Protein AF-A0AAV4II22-F1 (afdb_monomer_lite)

Radius of gyration: 24.53 Å; chains: 1; bounding box: 53×53×64 Å

Organism: NCBI:txid1093978

InterPro domains:
  IPR017452 GPCR, rhodopsin-like, 7TM [PS50262] (1-175)

Structure (mmCIF, N/CA/C/O backbone):
data_AF-A0AAV4II22-F1
#
_entry.id   AF-A0AAV4II22-F1
#
loop_
_atom_site.group_PDB
_atom_site.id
_atom_site.type_symbol
_atom_site.label_atom_id
_atom_site.label_alt_id
_atom_site.label_comp_id
_atom_site.label_asym_id
_atom_site.label_entity_id
_atom_site.label_seq_id
_atom_site.pdbx_PDB_ins_code
_atom_site.Cartn_x
_atom_site.Cartn_y
_atom_site.Cartn_z
_atom_site.occupancy
_atom_site.B_iso_or_equiv
_atom_site.auth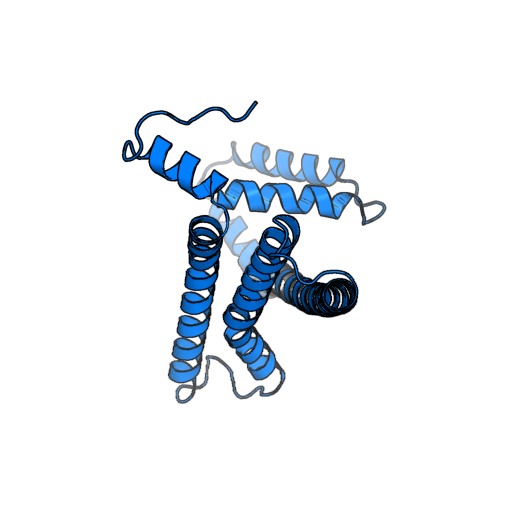_seq_id
_atom_site.auth_comp_id
_atom_site.auth_asym_id
_atom_site.auth_atom_id
_atom_site.pdbx_PDB_model_num
ATOM 1 N N . MET A 1 1 ? -12.338 16.454 -8.089 1.00 41.44 1 MET A N 1
ATOM 2 C CA . MET A 1 1 ? -11.890 17.718 -7.451 1.00 41.44 1 MET A CA 1
ATOM 3 C C . MET A 1 1 ? -11.164 17.538 -6.114 1.00 41.44 1 MET A C 1
ATOM 5 O O . MET A 1 1 ? -10.185 18.237 -5.908 1.00 41.44 1 MET A O 1
ATOM 9 N N . ALA A 1 2 ? -11.546 16.607 -5.229 1.00 31.91 2 ALA A N 1
ATOM 10 C CA . ALA A 1 2 ? -10.891 16.451 -3.914 1.00 31.91 2 ALA A CA 1
ATOM 11 C C . ALA A 1 2 ? -9.429 15.939 -3.952 1.00 31.91 2 ALA A C 1
ATOM 13 O O . ALA A 1 2 ? -8.656 16.217 -3.041 1.00 31.91 2 ALA A O 1
ATOM 14 N N . VAL A 1 3 ? -9.016 15.246 -5.020 1.00 35.28 3 VAL A N 1
ATOM 15 C CA . VAL A 1 3 ? -7.643 14.715 -5.158 1.00 35.28 3 VAL A CA 1
ATOM 16 C C . VAL A 1 3 ? -6.613 15.830 -5.414 1.00 35.28 3 VAL A C 1
ATOM 18 O O . VAL A 1 3 ? -5.502 15.763 -4.898 1.00 35.28 3 VAL A O 1
ATOM 21 N N . TYR A 1 4 ? -6.995 16.917 -6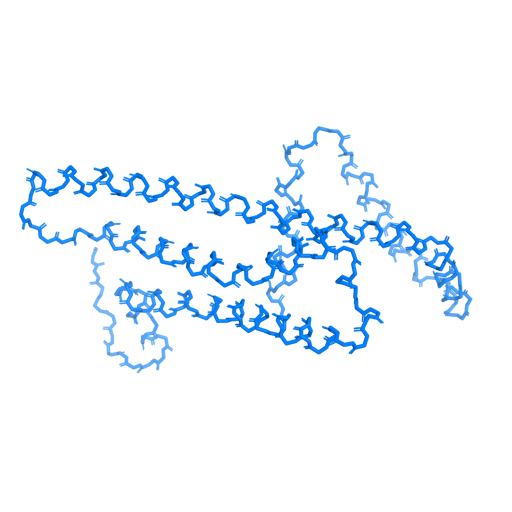.097 1.00 38.66 4 TYR A N 1
ATOM 22 C CA . TYR A 1 4 ? -6.110 18.069 -6.337 1.00 38.66 4 TYR A CA 1
ATOM 23 C C . TYR A 1 4 ? -5.835 18.891 -5.065 1.00 38.66 4 TYR A C 1
ATOM 25 O O . TYR A 1 4 ? -4.742 19.424 -4.898 1.00 38.66 4 TYR A O 1
ATOM 33 N N . GLN A 1 5 ? -6.787 18.937 -4.127 1.00 37.94 5 GLN A N 1
ATOM 34 C CA . GLN A 1 5 ? -6.603 19.597 -2.826 1.00 37.94 5 GLN A CA 1
ATOM 35 C C . GLN A 1 5 ? -5.650 18.817 -1.902 1.00 37.94 5 GLN A C 1
ATOM 37 O O . GLN A 1 5 ? -4.916 19.416 -1.113 1.00 37.94 5 GLN A O 1
ATOM 42 N N . LEU A 1 6 ? -5.603 17.485 -2.035 1.00 38.72 6 LEU A N 1
ATOM 43 C CA . LEU A 1 6 ? -4.690 16.643 -1.259 1.00 38.72 6 LEU A CA 1
ATOM 44 C C . LEU A 1 6 ? -3.240 16.750 -1.765 1.00 38.72 6 LEU A C 1
ATOM 46 O O . LEU A 1 6 ? -2.307 16.772 -0.969 1.00 38.72 6 LEU A O 1
ATOM 50 N N . VAL A 1 7 ? -3.036 16.895 -3.080 1.00 43.12 7 VAL A N 1
ATOM 51 C CA . VAL A 1 7 ? -1.695 17.093 -3.667 1.00 43.12 7 VAL A CA 1
ATOM 52 C C . VAL A 1 7 ? -1.114 18.469 -3.305 1.00 43.12 7 VAL A C 1
ATOM 54 O O . VAL A 1 7 ? 0.094 18.592 -3.119 1.00 43.12 7 VAL A O 1
ATOM 57 N N . ALA A 1 8 ? -1.954 19.489 -3.093 1.00 45.47 8 ALA A N 1
ATOM 58 C CA . ALA A 1 8 ? -1.511 20.824 -2.678 1.00 45.47 8 ALA A CA 1
ATOM 59 C C . ALA A 1 8 ? -1.110 20.932 -1.189 1.00 45.47 8 ALA A C 1
ATOM 61 O O . ALA A 1 8 ? -0.407 21.866 -0.808 1.00 45.47 8 ALA A O 1
ATOM 62 N N . THR A 1 9 ? -1.523 19.989 -0.334 1.00 43.38 9 THR A N 1
ATOM 63 C CA . THR A 1 9 ? -1.278 20.046 1.123 1.00 43.38 9 THR A CA 1
ATOM 64 C C . THR A 1 9 ? -0.060 19.240 1.586 1.00 43.38 9 THR A C 1
ATOM 66 O O . THR A 1 9 ? 0.509 19.537 2.638 1.00 43.38 9 THR A O 1
ATOM 69 N N . VAL A 1 10 ? 0.414 18.282 0.785 1.00 41.50 10 VAL A N 1
ATOM 70 C CA . VAL A 1 10 ? 1.612 17.476 1.090 1.00 41.50 10 VAL A CA 1
ATOM 71 C C . VAL A 1 10 ? 2.928 18.288 1.081 1.00 41.50 10 VAL A C 1
ATOM 73 O O . VAL A 1 10 ? 3.739 18.084 1.992 1.00 41.50 10 VAL A O 1
ATOM 76 N N . PRO A 1 11 ? 3.151 19.280 0.189 1.00 41.97 11 PRO A N 1
ATOM 77 C CA . PRO A 1 11 ? 4.356 20.116 0.237 1.00 41.97 11 PRO A CA 1
ATOM 78 C C . PRO A 1 11 ? 4.459 20.950 1.525 1.00 41.97 11 PRO A C 1
ATOM 80 O O . PRO A 1 11 ? 5.555 21.195 2.026 1.00 41.97 11 PRO A O 1
ATOM 83 N N . GLY A 1 12 ? 3.317 21.341 2.107 1.00 39.81 12 GLY A N 1
ATOM 84 C CA . GLY A 1 12 ? 3.259 22.164 3.321 1.00 39.81 12 GLY A CA 1
ATOM 85 C C . GLY A 1 12 ? 3.717 21.445 4.595 1.00 39.81 12 GLY A C 1
ATOM 86 O O . GLY A 1 12 ? 4.166 22.090 5.544 1.00 39.81 12 GLY A O 1
ATOM 87 N N . ILE A 1 13 ? 3.653 20.111 4.619 1.00 43.72 13 ILE A N 1
ATOM 88 C CA . ILE A 1 13 ? 4.102 19.296 5.759 1.00 43.72 13 ILE A CA 1
ATOM 89 C C . ILE A 1 13 ? 5.578 18.899 5.589 1.00 43.72 13 ILE A C 1
ATOM 91 O O . ILE A 1 13 ? 6.316 18.827 6.573 1.00 43.72 13 ILE A O 1
ATOM 95 N N . MET A 1 14 ? 6.045 18.742 4.345 1.00 38.78 14 MET A N 1
ATOM 96 C CA . MET A 1 14 ? 7.446 18.439 4.029 1.00 38.78 14 MET A CA 1
ATOM 97 C C . MET A 1 14 ? 8.376 19.660 4.196 1.00 38.78 14 MET A C 1
ATOM 99 O O . MET A 1 14 ? 9.545 19.504 4.549 1.00 38.78 14 MET A O 1
ATOM 103 N N . ALA A 1 15 ? 7.842 20.882 4.074 1.00 41.69 15 ALA A N 1
ATOM 104 C CA . ALA A 1 15 ? 8.578 22.135 4.282 1.00 41.69 15 ALA A CA 1
ATOM 105 C C . ALA A 1 15 ? 9.011 22.400 5.741 1.00 41.69 15 ALA A C 1
ATOM 107 O O . ALA A 1 15 ? 9.869 23.246 5.978 1.00 41.69 15 ALA A O 1
ATOM 108 N N . ARG A 1 16 ? 8.478 21.672 6.736 1.00 46.97 16 ARG A N 1
ATOM 109 C CA . ARG A 1 16 ? 8.925 21.812 8.139 1.00 46.97 16 ARG A CA 1
ATOM 110 C C . ARG A 1 16 ? 10.198 21.031 8.469 1.00 46.97 16 ARG A C 1
ATOM 112 O O . ARG A 1 16 ? 10.698 21.165 9.582 1.00 46.97 16 ARG A O 1
ATOM 119 N N . ARG A 1 17 ? 10.715 20.206 7.549 1.00 47.94 17 ARG A N 1
ATOM 120 C CA . ARG A 1 17 ? 11.827 19.281 7.839 1.00 47.94 17 ARG A CA 1
ATOM 121 C C . ARG A 1 17 ? 13.066 19.430 6.956 1.00 47.94 17 ARG A C 1
ATOM 123 O O . ARG A 1 17 ? 14.036 18.719 7.191 1.00 47.94 17 ARG A O 1
ATOM 130 N N . LEU A 1 18 ? 13.071 20.363 6.006 1.00 39.69 18 LEU A N 1
ATOM 131 C CA . LEU A 1 18 ? 14.251 20.699 5.209 1.00 39.69 18 LEU A CA 1
ATOM 132 C C . LEU A 1 18 ? 14.653 22.144 5.499 1.00 39.69 18 LEU A C 1
ATOM 134 O O . LEU A 1 18 ? 13.979 23.097 5.112 1.00 39.69 18 LEU A O 1
ATOM 138 N N . GLY A 1 19 ? 15.740 22.286 6.255 1.00 47.66 19 GLY A N 1
ATOM 139 C CA . GLY A 1 19 ? 16.338 23.572 6.574 1.00 47.66 19 GLY A CA 1
ATOM 140 C C . GLY A 1 19 ? 16.726 24.336 5.308 1.00 47.66 19 GLY A C 1
ATOM 141 O O . GLY A 1 19 ? 17.389 23.801 4.427 1.00 47.66 19 GLY A O 1
ATOM 142 N N . ARG A 1 20 ? 16.322 25.611 5.277 1.00 49.62 20 ARG A N 1
ATOM 143 C CA . ARG A 1 20 ? 16.752 26.665 4.344 1.00 49.62 20 ARG A CA 1
ATOM 144 C C . ARG A 1 20 ? 16.542 26.393 2.847 1.00 49.62 20 ARG A C 1
ATOM 146 O O . ARG A 1 20 ? 17.431 26.661 2.049 1.00 49.62 20 ARG A O 1
ATOM 153 N N . PHE A 1 21 ? 15.335 26.009 2.442 1.00 48.12 21 PHE A N 1
ATOM 154 C CA . PHE A 1 21 ? 14.849 26.418 1.119 1.00 48.12 21 PHE A CA 1
ATOM 155 C C . PHE A 1 21 ? 13.919 27.620 1.303 1.00 48.12 21 PHE A C 1
ATOM 157 O O . PHE A 1 21 ? 12.920 27.533 2.019 1.00 48.12 21 PHE A O 1
ATOM 164 N N . ASN A 1 22 ? 14.292 28.776 0.743 1.00 55.56 22 ASN A N 1
ATOM 165 C CA . ASN A 1 22 ? 13.568 30.033 0.926 1.00 55.56 22 ASN A CA 1
ATOM 166 C C . ASN A 1 22 ? 12.249 29.986 0.137 1.00 55.56 22 ASN A C 1
ATOM 168 O O . ASN A 1 22 ? 12.172 30.392 -1.018 1.00 55.56 22 ASN A O 1
ATOM 172 N N . TYR A 1 23 ? 11.206 29.443 0.767 1.00 48.25 23 TYR A N 1
ATOM 173 C CA . TYR A 1 23 ? 9.879 29.242 0.177 1.00 48.25 23 TYR A CA 1
ATOM 174 C C . TYR A 1 23 ? 9.259 30.535 -0.380 1.00 48.25 23 TYR A C 1
ATOM 176 O O . TYR A 1 23 ? 8.474 30.480 -1.326 1.00 48.25 23 TYR A O 1
ATOM 184 N N . LYS A 1 24 ? 9.634 31.703 0.165 1.00 58.50 24 LYS A N 1
ATOM 185 C CA . LYS A 1 24 ? 9.206 33.003 -0.370 1.00 58.50 24 LYS A CA 1
ATOM 186 C C . LYS A 1 24 ? 9.752 33.252 -1.776 1.00 58.50 24 LYS A C 1
ATOM 188 O O . LYS A 1 24 ? 8.977 33.640 -2.638 1.00 58.50 24 LYS A O 1
ATOM 193 N N . ASP A 1 25 ? 11.020 32.933 -2.024 1.00 62.88 25 ASP A N 1
ATOM 194 C CA . ASP A 1 25 ? 11.665 33.127 -3.331 1.00 62.88 25 ASP A CA 1
ATOM 195 C C . ASP A 1 25 ? 11.062 32.207 -4.405 1.00 62.88 25 ASP A C 1
ATOM 197 O O . ASP A 1 25 ? 10.734 32.642 -5.507 1.00 62.88 25 ASP A O 1
ATOM 201 N N . PHE A 1 26 ? 10.797 30.941 -4.059 1.00 61.22 26 PHE A N 1
ATOM 202 C CA . PHE A 1 26 ? 10.129 30.017 -4.980 1.00 61.22 26 PHE A CA 1
ATOM 203 C C . PHE A 1 26 ? 8.700 30.466 -5.306 1.00 61.22 26 PHE A C 1
ATOM 205 O O . PHE A 1 26 ? 8.292 30.430 -6.463 1.00 61.22 26 PHE A O 1
ATOM 212 N N . ARG A 1 27 ? 7.942 30.926 -4.303 1.00 65.56 27 ARG A N 1
ATOM 213 C CA . ARG A 1 27 ? 6.571 31.411 -4.501 1.00 65.56 27 ARG A CA 1
ATOM 214 C C . ARG A 1 27 ? 6.530 32.687 -5.342 1.00 65.56 27 ARG A C 1
ATOM 216 O O . ARG A 1 27 ? 5.676 32.781 -6.218 1.00 65.56 27 ARG A O 1
ATOM 223 N N . GLU A 1 28 ? 7.435 33.635 -5.106 1.00 67.88 28 GLU A N 1
ATOM 224 C CA . GLU A 1 28 ? 7.514 34.879 -5.882 1.00 67.88 28 GLU A CA 1
ATOM 225 C C . GLU A 1 28 ? 7.941 34.619 -7.330 1.00 67.88 28 GLU A C 1
ATOM 227 O O . GLU A 1 28 ? 7.333 35.173 -8.242 1.00 67.88 28 GLU A O 1
ATOM 232 N N . ARG A 1 29 ? 8.879 33.690 -7.570 1.00 63.91 29 ARG A N 1
ATOM 233 C CA . ARG A 1 29 ? 9.242 33.242 -8.926 1.00 63.91 29 ARG A CA 1
ATOM 234 C C . ARG A 1 29 ? 8.112 32.503 -9.636 1.00 63.91 29 ARG A C 1
ATOM 236 O O . ARG A 1 29 ? 7.916 32.676 -10.833 1.00 63.91 29 ARG A O 1
ATOM 243 N N . PHE A 1 30 ? 7.355 31.681 -8.915 1.00 60.03 30 PHE A N 1
ATOM 244 C CA . PHE A 1 30 ? 6.228 30.960 -9.502 1.00 60.03 30 PHE A CA 1
ATOM 245 C C . PHE A 1 30 ? 5.076 31.910 -9.844 1.00 60.03 30 PHE A C 1
ATOM 247 O O . PHE A 1 30 ? 4.449 31.772 -10.889 1.00 60.03 30 PHE A O 1
ATOM 254 N N . GLN A 1 31 ? 4.820 32.912 -8.997 1.00 62.91 31 GLN A N 1
ATOM 255 C CA . GLN A 1 31 ? 3.819 33.934 -9.290 1.00 62.91 31 GLN A CA 1
ATOM 256 C C . GLN A 1 31 ? 4.264 34.872 -10.414 1.00 62.91 31 GLN A C 1
ATOM 258 O O . GLN A 1 31 ? 3.455 35.150 -11.293 1.00 62.91 31 GLN A O 1
ATOM 263 N N . SER A 1 32 ? 5.530 35.298 -10.467 1.00 61.75 32 SER A N 1
ATOM 264 C CA . SER A 1 32 ? 6.015 36.130 -11.576 1.00 61.75 32 SER A CA 1
ATOM 265 C C . SER A 1 32 ? 5.979 35.396 -12.918 1.00 61.75 32 SER A C 1
ATOM 267 O O . SER A 1 32 ? 5.657 36.015 -13.926 1.00 61.75 32 SER A O 1
ATOM 269 N N . LEU A 1 33 ? 6.196 34.076 -12.938 1.00 52.31 33 LEU A N 1
ATOM 270 C CA . LEU A 1 33 ? 6.025 33.247 -14.137 1.00 52.31 33 LEU A CA 1
ATOM 271 C C . LEU A 1 33 ? 4.562 33.136 -14.590 1.00 52.31 33 LEU A C 1
ATOM 273 O O . LEU A 1 33 ? 4.302 33.119 -15.789 1.00 52.31 33 LEU A O 1
ATOM 277 N N . ILE A 1 34 ? 3.608 33.097 -13.656 1.00 54.75 34 ILE A N 1
ATOM 278 C CA . ILE A 1 34 ? 2.175 33.070 -13.990 1.00 54.75 34 ILE A CA 1
ATOM 279 C C . ILE A 1 34 ? 1.714 34.435 -14.518 1.00 54.75 34 ILE A C 1
ATOM 281 O O . ILE A 1 34 ? 0.978 34.483 -15.498 1.00 54.75 34 ILE A O 1
ATOM 285 N N . PHE A 1 35 ? 2.179 35.540 -13.926 1.00 54.22 35 PHE A N 1
ATOM 286 C CA . PHE A 1 35 ? 1.786 36.892 -14.346 1.00 54.22 35 PHE A CA 1
ATOM 287 C C . PHE A 1 35 ? 2.543 37.408 -15.582 1.00 54.22 35 PHE A C 1
ATOM 289 O O . PHE A 1 35 ? 2.006 38.229 -16.320 1.00 54.22 35 PHE A O 1
ATOM 296 N N . ALA A 1 36 ? 3.751 36.913 -15.868 1.00 50.06 36 ALA A N 1
ATOM 297 C CA . ALA A 1 36 ? 4.466 37.222 -17.113 1.00 50.06 36 ALA A CA 1
ATOM 298 C C . ALA A 1 36 ? 3.858 36.522 -18.346 1.00 50.06 36 ALA A C 1
ATOM 300 O O . ALA A 1 36 ? 4.125 36.925 -19.478 1.00 50.06 36 ALA A O 1
ATOM 301 N N . ASN A 1 37 ? 3.030 35.495 -18.133 1.00 48.06 37 ASN A N 1
ATOM 302 C CA . ASN A 1 37 ? 2.391 34.720 -19.194 1.00 48.06 37 ASN A CA 1
ATOM 303 C C . ASN A 1 37 ? 1.127 35.385 -19.773 1.00 48.06 37 ASN A C 1
ATOM 305 O O . ASN A 1 37 ? 0.611 34.919 -20.782 1.00 48.06 37 ASN A O 1
ATOM 309 N N . ASP A 1 38 ? 0.630 36.467 -19.165 1.00 50.94 38 ASP A N 1
ATOM 310 C CA . ASP A 1 38 ? -0.680 37.038 -19.517 1.00 50.94 38 ASP A CA 1
ATOM 311 C C . ASP A 1 38 ? -0.609 38.168 -20.567 1.00 50.94 38 ASP A C 1
ATOM 313 O O . ASP A 1 38 ? -1.636 38.679 -20.997 1.00 50.94 38 ASP A O 1
ATOM 317 N N . ASN A 1 39 ? 0.594 38.573 -21.006 1.00 54.25 39 ASN A N 1
ATOM 318 C CA . ASN A 1 39 ? 0.771 39.795 -21.812 1.00 54.25 39 ASN A CA 1
ATOM 319 C C . ASN A 1 39 ? 1.626 39.659 -23.085 1.00 54.25 39 ASN A C 1
ATOM 321 O O . ASN A 1 39 ? 2.018 40.671 -23.666 1.00 54.25 39 ASN A O 1
ATOM 325 N N . THR A 1 40 ? 1.930 38.445 -23.560 1.00 52.03 40 THR A N 1
ATOM 326 C CA . THR A 1 40 ? 2.684 38.280 -24.818 1.00 52.03 40 THR A CA 1
ATOM 327 C C . THR A 1 40 ? 1.981 37.353 -25.804 1.00 52.03 40 THR A C 1
ATOM 329 O O . THR A 1 40 ? 1.651 36.213 -25.495 1.00 52.03 40 THR A O 1
ATOM 332 N N . ASN A 1 41 ? 1.742 37.904 -26.998 1.00 54.69 41 ASN A N 1
ATOM 333 C CA . ASN A 1 41 ? 1.059 37.321 -28.152 1.00 54.69 41 ASN A CA 1
ATOM 334 C C . ASN A 1 41 ? 1.241 35.798 -28.296 1.00 54.69 41 ASN A C 1
ATOM 336 O O . ASN A 1 41 ? 2.351 35.286 -28.449 1.00 54.69 41 ASN A O 1
ATOM 340 N N . SER A 1 42 ? 0.105 35.102 -28.332 1.00 55.03 42 SER A N 1
ATOM 341 C CA . SER A 1 42 ? -0.088 33.651 -28.203 1.00 55.03 42 SER A CA 1
ATOM 342 C C . SER A 1 42 ? 0.655 32.746 -29.195 1.00 55.03 42 SER A C 1
ATOM 344 O O . SER A 1 42 ? 0.688 31.538 -28.993 1.00 55.03 42 SER A O 1
ATOM 346 N N . ASN A 1 43 ? 1.267 33.276 -30.257 1.00 56.44 43 ASN A N 1
ATOM 347 C CA . ASN A 1 43 ? 1.747 32.448 -31.373 1.00 56.44 43 ASN A CA 1
ATOM 348 C C . ASN A 1 43 ? 3.257 32.143 -31.334 1.00 56.44 43 ASN A C 1
ATOM 350 O O . ASN A 1 43 ? 3.709 31.201 -31.984 1.00 56.44 43 ASN A O 1
ATOM 354 N N . THR A 1 44 ? 4.058 32.906 -30.583 1.00 51.28 44 THR A N 1
ATOM 355 C CA . THR A 1 44 ? 5.520 32.697 -30.483 1.00 51.28 44 THR A CA 1
ATOM 356 C C . THR A 1 44 ? 5.939 31.991 -29.195 1.00 51.28 44 THR A C 1
ATOM 358 O O . THR A 1 44 ? 6.923 31.252 -29.193 1.00 51.28 44 THR A O 1
ATOM 361 N N . THR A 1 45 ? 5.176 32.156 -28.114 1.00 51.72 45 THR A N 1
ATOM 362 C CA . THR A 1 45 ? 5.501 31.622 -26.783 1.00 51.72 45 THR A CA 1
ATOM 363 C C . THR A 1 45 ? 5.339 30.101 -26.713 1.00 51.72 45 THR A C 1
ATOM 365 O O . THR A 1 45 ? 6.180 29.430 -26.117 1.00 51.72 45 THR A O 1
ATOM 368 N N . GLU A 1 46 ? 4.350 29.527 -27.411 1.00 51.41 46 GLU A N 1
ATOM 369 C CA . GLU A 1 46 ? 4.173 28.070 -27.474 1.00 51.41 46 GLU A CA 1
ATOM 370 C C . GLU A 1 46 ? 5.428 27.370 -28.018 1.00 51.41 46 GLU A C 1
ATOM 372 O O . GLU A 1 46 ? 5.921 26.423 -27.406 1.00 51.41 46 GLU A O 1
ATOM 377 N N . ARG A 1 47 ? 6.037 27.880 -29.101 1.00 50.75 47 ARG A N 1
ATOM 378 C CA . ARG A 1 47 ? 7.242 27.262 -29.687 1.00 50.75 47 ARG A CA 1
ATOM 379 C C . ARG A 1 47 ? 8.442 27.271 -28.745 1.00 50.75 47 ARG A C 1
ATOM 381 O O . ARG A 1 47 ? 9.173 26.286 -28.715 1.00 50.75 47 ARG A O 1
ATOM 388 N N . HIS A 1 48 ? 8.643 28.330 -27.963 1.00 51.88 48 HIS A N 1
ATOM 389 C CA . HIS A 1 48 ? 9.771 28.400 -27.030 1.00 51.88 48 HIS A CA 1
ATOM 390 C C . HIS A 1 48 ? 9.574 27.518 -25.793 1.00 51.88 48 HIS A C 1
ATOM 392 O O . HIS A 1 48 ? 10.549 26.942 -25.310 1.00 51.88 48 HIS A O 1
ATOM 398 N N . VAL A 1 49 ? 8.332 27.343 -25.326 1.00 56.81 49 VAL A N 1
ATOM 399 C CA . VAL A 1 49 ? 8.015 26.415 -24.230 1.00 56.81 49 VAL A CA 1
ATOM 400 C C . VAL A 1 49 ? 8.247 24.970 -24.666 1.00 56.81 49 VAL A C 1
ATOM 402 O O . VAL A 1 49 ? 8.931 24.241 -23.951 1.00 56.81 49 VAL A O 1
ATOM 405 N N . TYR A 1 50 ? 7.786 24.568 -25.857 1.00 52.84 50 TYR A N 1
ATOM 406 C CA . TYR A 1 50 ? 8.066 23.225 -26.381 1.00 52.84 50 TYR A CA 1
ATOM 407 C C . TYR A 1 50 ? 9.565 22.995 -26.606 1.00 52.84 50 TYR A C 1
ATOM 409 O O . TYR A 1 50 ? 10.057 21.929 -26.248 1.00 52.84 50 TYR A O 1
ATOM 417 N N . PHE A 1 51 ? 10.307 23.993 -27.104 1.00 54.91 51 PHE A N 1
ATOM 418 C CA . PHE A 1 51 ? 11.748 23.864 -27.356 1.00 54.91 51 PHE A CA 1
ATOM 419 C C . PHE A 1 51 ? 12.574 23.734 -26.061 1.00 54.91 51 PHE A C 1
ATOM 421 O O . PHE A 1 51 ? 13.499 22.924 -25.997 1.00 54.91 51 PHE A O 1
ATOM 428 N N . PHE A 1 52 ? 12.214 24.464 -24.997 1.00 56.47 52 PHE A N 1
ATOM 429 C CA . PHE A 1 52 ? 12.813 24.286 -23.664 1.00 56.47 52 PHE A CA 1
ATOM 430 C C . PHE A 1 52 ? 12.440 22.935 -23.038 1.00 56.47 52 PHE A C 1
ATOM 432 O O . PHE A 1 52 ? 13.273 22.305 -22.384 1.00 56.47 52 PHE A O 1
ATOM 439 N N . TYR A 1 53 ? 11.209 22.461 -23.266 1.00 54.00 53 TYR A N 1
ATOM 440 C CA . TYR A 1 53 ? 10.752 21.148 -22.806 1.00 54.00 53 TYR A CA 1
ATOM 441 C C . TYR A 1 53 ? 11.489 20.004 -23.515 1.00 54.00 53 TYR A C 1
ATOM 443 O O . TYR A 1 53 ? 11.821 19.001 -22.884 1.00 54.00 53 TYR A O 1
ATOM 451 N N . THR A 1 54 ? 11.787 20.166 -24.810 1.00 56.53 54 THR A N 1
ATOM 452 C CA . THR A 1 54 ? 12.518 19.185 -25.621 1.00 56.53 54 THR A CA 1
ATOM 453 C C . THR A 1 54 ? 14.030 19.224 -25.381 1.00 56.53 54 THR A C 1
ATOM 455 O O . THR A 1 54 ? 14.672 18.180 -25.422 1.00 56.53 54 THR A O 1
ATOM 458 N N . ALA A 1 55 ? 14.613 20.392 -25.083 1.00 59.06 55 ALA A N 1
ATOM 459 C CA . ALA A 1 55 ? 16.052 20.531 -24.824 1.00 59.06 55 ALA A CA 1
ATOM 460 C C . ALA A 1 55 ? 16.491 19.922 -23.478 1.00 59.06 55 ALA A C 1
ATOM 462 O O . ALA A 1 55 ? 17.645 19.538 -23.327 1.00 59.06 55 ALA A O 1
ATOM 463 N N . ASN A 1 56 ? 15.560 19.788 -22.526 1.00 61.94 56 ASN A N 1
ATOM 464 C CA . ASN A 1 56 ? 15.794 19.238 -21.188 1.00 61.94 56 ASN A CA 1
ATOM 465 C C . ASN A 1 56 ? 14.928 17.997 -20.893 1.00 61.94 56 ASN A C 1
ATOM 467 O O . ASN A 1 56 ? 14.596 17.741 -19.732 1.00 61.94 56 ASN A O 1
ATOM 471 N N . MET A 1 57 ? 14.549 17.205 -21.909 1.00 60.81 57 MET A N 1
ATOM 472 C CA . MET A 1 57 ? 13.727 15.999 -21.695 1.00 60.81 57 MET A CA 1
ATOM 473 C C . MET A 1 57 ? 14.332 15.048 -20.657 1.00 60.81 57 MET A C 1
ATOM 475 O O . MET A 1 57 ? 13.592 14.475 -19.859 1.00 60.81 57 MET A O 1
ATOM 479 N N . GLU A 1 58 ? 15.661 14.927 -20.605 1.00 67.06 58 GLU A N 1
ATOM 480 C CA . GLU A 1 58 ? 16.333 14.084 -19.611 1.00 67.06 58 GLU A CA 1
ATOM 481 C C . GLU A 1 58 ? 16.151 14.616 -18.182 1.00 67.06 58 GLU A C 1
ATOM 483 O O . GLU A 1 58 ? 15.801 13.856 -17.278 1.00 67.06 58 GLU A O 1
ATOM 488 N N . MET A 1 59 ? 16.269 15.932 -17.973 1.00 66.56 59 MET A N 1
ATOM 489 C CA . MET A 1 59 ? 16.029 16.561 -16.666 1.00 66.56 59 MET A CA 1
ATOM 490 C C . MET A 1 59 ? 14.552 16.487 -16.249 1.00 66.56 59 MET A C 1
ATOM 492 O O . MET A 1 59 ? 14.246 16.331 -15.065 1.00 66.56 59 MET A O 1
ATOM 496 N N . ASN A 1 60 ? 13.623 16.534 -17.208 1.00 68.75 60 ASN A N 1
ATOM 497 C CA . ASN A 1 60 ? 12.190 16.364 -16.954 1.00 68.75 60 ASN A CA 1
ATOM 498 C C . ASN A 1 60 ? 11.819 14.909 -16.630 1.00 68.75 60 ASN A C 1
ATOM 500 O O . ASN A 1 60 ? 10.983 14.666 -15.757 1.00 68.75 60 ASN A O 1
ATOM 504 N N . MET A 1 61 ? 12.461 13.935 -17.277 1.00 66.12 61 MET A N 1
ATOM 505 C CA . MET A 1 61 ? 12.253 12.518 -16.982 1.00 66.12 61 MET A CA 1
ATOM 506 C C . MET A 1 61 ? 12.827 12.155 -15.609 1.00 66.12 61 MET A C 1
ATOM 508 O O . MET A 1 61 ? 12.139 11.517 -14.812 1.00 66.12 61 MET A O 1
ATOM 512 N N . ILE A 1 62 ? 14.037 12.625 -15.286 1.00 72.69 62 ILE A N 1
ATOM 513 C CA . ILE A 1 62 ? 14.661 12.423 -13.971 1.00 72.69 62 ILE A CA 1
ATOM 514 C C . ILE A 1 62 ? 13.835 13.096 -12.868 1.00 72.69 62 ILE A C 1
ATOM 516 O O . ILE A 1 62 ? 13.567 12.471 -11.841 1.00 72.69 62 ILE A O 1
ATOM 520 N N . SER A 1 63 ? 13.373 14.335 -13.071 1.00 75.38 63 SER A N 1
ATOM 521 C CA . SER A 1 63 ? 12.558 15.037 -12.069 1.00 75.38 63 SER A CA 1
ATOM 522 C C . SER A 1 63 ? 11.190 14.382 -11.866 1.00 75.38 63 SER A C 1
ATOM 524 O O . SER A 1 63 ? 10.753 14.231 -10.723 1.00 75.38 63 SER A O 1
ATOM 526 N N . SER A 1 64 ? 10.547 13.905 -12.935 1.00 70.50 64 SER A N 1
ATOM 527 C CA . SER A 1 64 ? 9.290 13.152 -12.852 1.00 70.50 64 SER A CA 1
ATOM 528 C C . SER A 1 64 ? 9.494 11.824 -12.126 1.00 70.50 64 SER A C 1
ATOM 530 O O . SER A 1 64 ? 8.738 11.484 -11.217 1.00 70.50 64 SER A O 1
ATOM 532 N N . PHE A 1 65 ? 10.562 11.097 -12.451 1.00 70.44 65 PHE A N 1
ATOM 533 C CA . PHE A 1 65 ? 10.889 9.842 -11.785 1.00 70.44 65 PHE A CA 1
ATOM 534 C C . PHE A 1 65 ? 11.149 10.046 -10.286 1.00 70.44 65 PHE A C 1
ATOM 536 O O . PHE A 1 65 ? 10.590 9.326 -9.460 1.00 70.44 65 PHE A O 1
ATOM 543 N N . LEU A 1 66 ? 11.920 11.072 -9.914 1.00 73.81 66 LEU A N 1
ATOM 544 C CA . LEU A 1 66 ? 12.161 11.435 -8.514 1.00 73.81 66 LEU A CA 1
ATOM 545 C C . LEU A 1 66 ? 10.870 11.849 -7.794 1.00 73.81 66 LEU A C 1
ATOM 547 O O . LEU A 1 66 ? 10.656 11.462 -6.647 1.00 73.81 66 LEU A O 1
ATOM 551 N N . THR A 1 67 ? 9.990 12.587 -8.470 1.00 78.94 67 THR A N 1
ATOM 552 C CA . THR A 1 67 ? 8.747 13.109 -7.884 1.00 78.94 67 THR A CA 1
ATOM 553 C C . THR A 1 67 ? 7.693 12.024 -7.672 1.00 78.94 67 THR A C 1
ATOM 555 O O . THR A 1 67 ? 6.911 12.134 -6.735 1.00 78.94 67 THR A O 1
ATOM 558 N N . TYR A 1 68 ? 7.668 10.959 -8.478 1.00 73.69 68 TYR A N 1
ATOM 559 C CA . TYR A 1 68 ? 6.658 9.899 -8.357 1.00 73.69 68 TYR A CA 1
ATOM 560 C C . TYR A 1 68 ? 7.175 8.624 -7.670 1.00 73.69 68 TYR A C 1
ATOM 562 O O . TYR A 1 68 ? 6.484 8.061 -6.810 1.00 73.69 68 TYR A O 1
ATOM 570 N N . SER A 1 69 ? 8.392 8.174 -7.990 1.00 75.12 69 SER A N 1
ATOM 571 C CA . SER A 1 69 ? 8.931 6.899 -7.491 1.00 75.12 69 SER A CA 1
ATOM 572 C C . SER A 1 69 ? 9.392 6.983 -6.034 1.00 75.12 69 SER A C 1
ATOM 574 O O . SER A 1 69 ? 9.152 6.054 -5.255 1.00 75.12 69 SER A O 1
ATOM 576 N N . LEU A 1 70 ? 10.016 8.096 -5.625 1.00 79.12 70 LEU A N 1
ATOM 577 C CA . LEU A 1 70 ? 10.491 8.265 -4.245 1.00 79.12 70 LEU A CA 1
ATOM 578 C C . LEU A 1 70 ? 9.345 8.333 -3.227 1.00 79.12 70 LEU A C 1
ATOM 580 O O . LEU A 1 70 ? 9.365 7.550 -2.277 1.00 79.12 70 LEU A O 1
ATOM 584 N N . PRO A 1 71 ? 8.321 9.196 -3.379 1.00 82.44 71 PRO A N 1
ATOM 585 C CA . PRO A 1 71 ? 7.239 9.230 -2.402 1.00 82.44 71 PRO A CA 1
ATOM 586 C C . PRO A 1 71 ? 6.429 7.935 -2.372 1.00 82.44 71 PRO A C 1
ATOM 588 O O . PRO A 1 71 ? 6.009 7.536 -1.288 1.00 82.44 71 PRO A O 1
ATOM 591 N N . SER A 1 72 ? 6.259 7.239 -3.505 1.00 78.56 72 SER A N 1
ATOM 592 C CA . SER A 1 72 ? 5.629 5.914 -3.497 1.00 78.56 72 SER A CA 1
ATOM 593 C C . SER A 1 72 ? 6.428 4.939 -2.634 1.00 78.56 72 SER A C 1
ATOM 595 O O . SER A 1 72 ? 5.897 4.436 -1.641 1.00 78.56 72 SER A O 1
ATOM 597 N N . SER A 1 73 ? 7.712 4.735 -2.945 1.00 79.31 73 SER A N 1
ATOM 598 C CA . SER A 1 73 ? 8.570 3.785 -2.222 1.00 79.31 73 SER A CA 1
ATOM 599 C C . SER A 1 73 ? 8.693 4.107 -0.729 1.00 79.31 73 SER A C 1
ATOM 601 O O . SER A 1 73 ? 8.560 3.209 0.107 1.00 79.3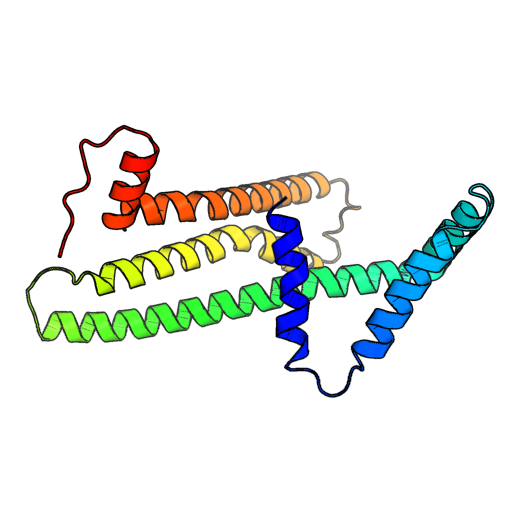1 73 SER A O 1
ATOM 603 N N . LEU A 1 74 ? 8.839 5.387 -0.373 1.00 86.12 74 LEU A N 1
ATOM 604 C CA . LEU A 1 74 ? 8.822 5.838 1.020 1.00 86.12 74 LEU A CA 1
ATOM 605 C C . LEU A 1 74 ? 7.492 5.530 1.712 1.00 86.12 74 LEU A C 1
ATOM 607 O O . LEU A 1 74 ? 7.494 5.012 2.828 1.00 86.12 74 LEU A O 1
ATOM 611 N N . ASN A 1 75 ? 6.359 5.809 1.065 1.00 85.19 75 ASN A N 1
ATOM 612 C CA . ASN A 1 75 ? 5.040 5.534 1.628 1.00 85.19 75 ASN A CA 1
ATOM 613 C C . ASN A 1 75 ? 4.857 4.037 1.916 1.00 85.19 75 ASN A C 1
ATOM 615 O O . ASN A 1 75 ? 4.388 3.658 2.986 1.00 85.19 75 ASN A O 1
ATOM 619 N N . PHE A 1 76 ? 5.295 3.163 1.012 1.00 84.31 76 PHE A N 1
ATOM 620 C CA . PHE A 1 76 ? 5.224 1.724 1.255 1.00 84.31 76 PHE A CA 1
ATOM 621 C C . PHE A 1 76 ? 6.091 1.267 2.420 1.00 84.31 76 PHE A C 1
ATOM 623 O O . PHE A 1 76 ? 5.595 0.527 3.267 1.00 84.31 76 PHE A O 1
ATOM 630 N N . LEU A 1 77 ? 7.331 1.752 2.533 1.00 87.25 77 LEU A N 1
ATOM 631 C CA . LEU A 1 77 ? 8.176 1.440 3.688 1.00 87.25 77 LEU A CA 1
ATOM 632 C C . LEU A 1 77 ? 7.532 1.902 4.998 1.00 87.25 77 LEU A C 1
ATOM 634 O O . LEU A 1 77 ? 7.467 1.135 5.959 1.00 87.25 77 LEU A O 1
ATOM 638 N N . ILE A 1 78 ? 6.997 3.125 5.022 1.00 90.06 78 ILE A N 1
ATOM 639 C CA . ILE A 1 78 ? 6.296 3.674 6.188 1.00 90.06 78 ILE A CA 1
ATOM 640 C C . ILE A 1 78 ? 5.104 2.790 6.564 1.00 90.06 78 ILE A C 1
ATOM 642 O O . ILE A 1 78 ? 4.942 2.454 7.738 1.00 90.06 78 ILE A O 1
ATOM 646 N N . VAL A 1 79 ? 4.286 2.374 5.593 1.00 86.81 79 VAL A N 1
ATOM 647 C CA . VAL A 1 79 ? 3.116 1.534 5.869 1.00 86.81 79 VAL A CA 1
ATOM 648 C C . VAL A 1 79 ? 3.523 0.130 6.310 1.00 86.81 79 VAL A C 1
ATOM 650 O O . VAL A 1 79 ? 2.939 -0.384 7.261 1.00 86.81 79 VAL A O 1
ATOM 653 N N . VAL A 1 80 ? 4.536 -0.490 5.706 1.00 87.81 80 VAL A N 1
ATOM 654 C CA . VAL A 1 80 ? 5.019 -1.824 6.107 1.00 87.81 80 VAL A CA 1
ATOM 655 C C . VAL A 1 80 ? 5.562 -1.805 7.538 1.00 87.81 80 VAL A C 1
ATOM 657 O O . VAL A 1 80 ? 5.168 -2.637 8.364 1.00 87.81 80 VAL A O 1
ATOM 660 N N . VAL A 1 81 ? 6.408 -0.826 7.870 1.00 91.56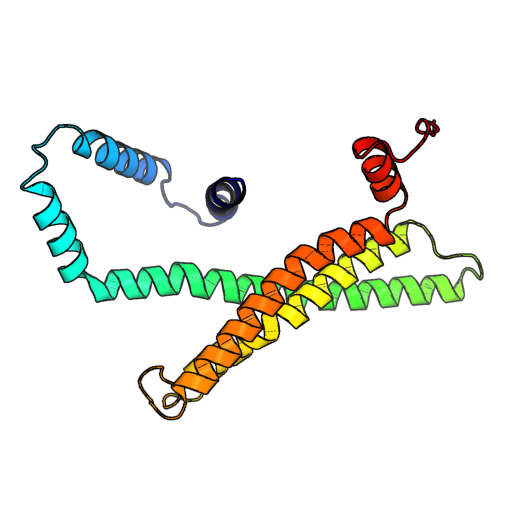 81 VAL A N 1
ATOM 661 C CA . VAL A 1 81 ? 6.949 -0.659 9.228 1.00 91.56 81 VAL A CA 1
ATOM 662 C C . VAL A 1 81 ? 5.823 -0.347 10.213 1.00 91.56 81 VAL A C 1
ATOM 664 O O . VAL A 1 81 ? 5.720 -0.994 11.257 1.00 91.56 81 VAL A O 1
ATOM 667 N N . GLY A 1 82 ? 4.930 0.582 9.867 1.00 87.69 82 GLY A N 1
ATOM 668 C CA . GLY A 1 82 ? 3.776 0.943 10.687 1.00 87.69 82 GLY A CA 1
ATOM 669 C C . GLY A 1 82 ? 2.882 -0.260 10.980 1.00 87.69 82 GLY A C 1
ATOM 670 O O . GLY A 1 82 ? 2.572 -0.528 12.139 1.00 87.69 82 GLY A O 1
ATOM 671 N N . THR A 1 83 ? 2.541 -1.045 9.959 1.00 88.81 83 THR A N 1
ATOM 672 C CA . THR A 1 83 ? 1.714 -2.254 10.093 1.00 88.81 83 THR A CA 1
ATOM 673 C C . THR A 1 83 ? 2.388 -3.283 10.994 1.00 88.81 83 THR A C 1
ATOM 675 O O . THR A 1 83 ? 1.743 -3.837 11.883 1.00 88.81 83 THR A O 1
ATOM 678 N N . SER A 1 84 ? 3.697 -3.486 10.836 1.00 89.44 84 SER A N 1
ATOM 679 C CA . SER A 1 84 ? 4.480 -4.402 11.672 1.00 89.44 84 SER A CA 1
ATOM 680 C C . SER A 1 84 ? 4.443 -3.988 13.147 1.00 89.44 84 SER A C 1
ATOM 682 O O . SER A 1 84 ? 4.119 -4.798 14.019 1.00 89.44 84 SER A O 1
ATOM 684 N N . VAL A 1 85 ? 4.682 -2.703 13.435 1.00 91.12 85 VAL A N 1
ATOM 685 C CA . VAL A 1 85 ? 4.601 -2.146 14.795 1.00 91.12 85 VAL A CA 1
ATOM 686 C C . VAL A 1 85 ? 3.183 -2.272 15.361 1.00 91.12 85 VAL A C 1
ATOM 688 O O . VAL A 1 85 ? 3.017 -2.675 16.517 1.00 91.12 85 VAL A O 1
ATOM 691 N N . LEU A 1 86 ? 2.155 -1.974 14.559 1.00 86.94 86 LEU A N 1
ATOM 692 C CA . LEU A 1 86 ? 0.752 -2.111 14.953 1.00 86.94 86 LEU A CA 1
ATOM 693 C C . LEU A 1 86 ? 0.420 -3.559 15.319 1.00 86.94 86 LEU A C 1
ATOM 695 O O . LEU A 1 86 ? -0.172 -3.783 16.372 1.00 86.94 86 LEU A O 1
ATOM 699 N N . ILE A 1 87 ? 0.838 -4.535 14.510 1.00 88.25 87 ILE A N 1
ATOM 700 C CA . ILE A 1 87 ? 0.607 -5.962 14.767 1.00 88.25 87 ILE A CA 1
ATOM 701 C C . ILE A 1 87 ? 1.288 -6.389 16.069 1.00 88.25 87 ILE A C 1
ATOM 703 O O . ILE A 1 87 ? 0.646 -7.008 16.918 1.00 88.25 87 ILE A O 1
ATOM 707 N N . VAL A 1 88 ? 2.562 -6.040 16.274 1.00 89.94 88 VAL A N 1
ATOM 708 C CA . VAL A 1 88 ? 3.298 -6.401 17.499 1.00 89.94 88 VAL A CA 1
ATOM 709 C C . VAL A 1 88 ? 2.621 -5.801 18.733 1.00 89.94 88 VAL A C 1
ATOM 711 O O . VAL A 1 88 ? 2.346 -6.506 19.710 1.00 89.94 88 VAL A O 1
ATOM 714 N N . LYS A 1 89 ? 2.284 -4.509 18.679 1.00 87.00 89 LYS A N 1
ATOM 715 C CA . LYS A 1 89 ? 1.626 -3.802 19.784 1.00 87.00 89 LYS A CA 1
ATOM 716 C C . LYS A 1 89 ? 0.224 -4.349 20.050 1.00 87.00 89 LYS A C 1
ATOM 718 O O . LYS A 1 89 ? -0.160 -4.503 21.210 1.00 87.00 89 LYS A O 1
ATOM 723 N N . PHE A 1 90 ? -0.513 -4.693 18.996 1.00 84.50 90 PHE A N 1
ATOM 724 C CA . PHE A 1 90 ? -1.830 -5.312 19.088 1.00 84.50 90 PHE A CA 1
ATOM 725 C C . PHE A 1 90 ? -1.751 -6.695 19.738 1.00 84.50 90 PHE A C 1
ATOM 727 O O . PHE A 1 90 ? -2.486 -6.955 20.686 1.00 84.50 90 PHE A O 1
ATOM 734 N N . ARG A 1 91 ? -0.804 -7.551 19.328 1.00 85.94 91 ARG A N 1
ATOM 735 C CA . ARG A 1 91 ? -0.606 -8.881 19.931 1.00 85.94 91 ARG A CA 1
ATOM 736 C C . ARG A 1 91 ? -0.239 -8.790 21.409 1.00 85.94 91 ARG A C 1
ATOM 738 O O . ARG A 1 91 ? -0.786 -9.552 22.202 1.00 85.94 91 ARG A O 1
ATOM 745 N N . LYS A 1 92 ? 0.633 -7.849 21.794 1.00 86.25 92 LYS A N 1
ATOM 746 C CA . LYS A 1 92 ? 1.002 -7.637 23.204 1.00 86.25 92 LYS A CA 1
ATOM 747 C C . LYS A 1 92 ? -0.211 -7.234 24.045 1.00 86.25 92 LYS A C 1
ATOM 749 O O . LYS A 1 92 ? -0.458 -7.840 25.083 1.00 86.25 92 LYS A O 1
ATOM 754 N N . ARG A 1 93 ? -0.998 -6.262 23.572 1.00 81.94 93 ARG A N 1
ATOM 755 C CA . ARG A 1 93 ? -2.233 -5.827 24.247 1.00 81.94 93 ARG A CA 1
ATOM 756 C C . ARG A 1 93 ? -3.280 -6.938 24.313 1.00 81.94 93 ARG A C 1
ATOM 758 O O . ARG A 1 93 ? -3.919 -7.099 25.344 1.00 81.94 93 ARG A O 1
ATOM 765 N N . ASN A 1 94 ? -3.419 -7.725 23.249 1.00 81.31 94 ASN A N 1
ATOM 766 C CA . ASN A 1 94 ? -4.370 -8.829 23.209 1.00 81.31 94 ASN A CA 1
ATOM 767 C C . ASN A 1 94 ? -3.993 -9.949 24.192 1.00 81.31 94 ASN A C 1
ATOM 769 O O . ASN A 1 94 ? -4.856 -10.439 24.906 1.00 81.31 94 ASN A O 1
ATOM 773 N N . ARG A 1 95 ? -2.705 -10.313 24.289 1.00 84.38 95 ARG A N 1
ATOM 774 C CA . ARG A 1 95 ? -2.227 -11.321 25.256 1.00 84.38 95 ARG A CA 1
ATOM 775 C C . ARG A 1 95 ? -2.466 -10.902 26.704 1.00 84.38 95 ARG A C 1
ATOM 777 O O . ARG A 1 95 ? -2.941 -11.716 27.484 1.00 84.38 95 ARG A O 1
ATOM 784 N N . LEU A 1 96 ? -2.175 -9.642 27.037 1.00 81.25 96 LEU A N 1
ATOM 785 C CA . LEU A 1 96 ? -2.432 -9.105 28.377 1.00 81.25 96 LEU A CA 1
ATOM 786 C C . LEU A 1 96 ? -3.926 -9.147 28.723 1.00 81.25 96 LEU A C 1
ATOM 788 O O . LEU A 1 96 ? -4.282 -9.482 29.843 1.00 81.25 96 LEU A O 1
ATOM 792 N N . ARG A 1 97 ? -4.802 -8.879 27.748 1.00 72.44 97 ARG A N 1
ATOM 793 C CA . ARG A 1 97 ? -6.257 -8.941 27.945 1.00 72.44 97 ARG A CA 1
ATOM 794 C C . ARG A 1 97 ? -6.780 -10.357 28.152 1.00 72.44 97 ARG A C 1
ATOM 796 O O . ARG A 1 97 ? -7.530 -10.572 29.091 1.00 72.44 97 ARG A O 1
ATOM 803 N N . VAL A 1 98 ? -6.335 -11.321 27.344 1.00 79.62 98 VAL A N 1
ATOM 804 C CA . VAL A 1 98 ? -6.735 -12.737 27.490 1.00 79.62 98 VAL A CA 1
ATOM 805 C C . VAL A 1 98 ? -6.379 -13.291 28.877 1.00 79.62 98 VAL A C 1
ATOM 807 O O . VAL A 1 98 ? -7.066 -14.173 29.374 1.00 79.62 98 VAL A O 1
ATOM 810 N N . GLN A 1 99 ? -5.328 -12.768 29.513 1.00 82.31 99 GLN A N 1
ATOM 811 C CA . GLN A 1 99 ? -4.917 -13.175 30.860 1.00 82.31 99 GLN A CA 1
ATOM 812 C C . GLN A 1 99 ? -5.698 -12.482 31.987 1.00 82.31 99 GLN A C 1
ATOM 814 O O . GLN A 1 99 ? -5.745 -13.019 33.088 1.00 82.31 99 GLN A O 1
ATOM 819 N N . MET A 1 100 ? -6.276 -11.300 31.743 1.00 77.31 100 MET A N 1
ATOM 820 C CA . MET A 1 100 ? -6.903 -10.474 32.786 1.00 77.31 100 MET A CA 1
ATOM 821 C C . MET A 1 100 ? -8.435 -10.499 32.761 1.00 77.31 100 MET A C 1
ATOM 823 O O . MET A 1 100 ? -9.050 -10.230 33.789 1.00 77.31 100 MET A O 1
ATOM 827 N N . THR A 1 101 ? -9.067 -10.821 31.630 1.00 65.00 101 THR A N 1
ATOM 828 C CA . THR A 1 101 ? -10.530 -10.754 31.509 1.00 65.00 101 THR A CA 1
ATOM 829 C C . THR A 1 101 ? -11.073 -11.777 30.511 1.00 65.00 101 THR A C 1
ATOM 831 O O . THR A 1 101 ? -10.623 -11.863 29.372 1.00 65.00 101 THR A O 1
ATOM 834 N N . SER A 1 102 ? -12.099 -12.529 30.925 1.00 63.06 102 SER A N 1
ATOM 835 C CA . SER A 1 102 ? -12.906 -13.418 30.070 1.00 63.06 102 SER A CA 1
ATOM 836 C C . SER A 1 102 ? -14.015 -12.678 29.307 1.00 63.06 102 SER A C 1
ATOM 838 O O . SER A 1 102 ? -14.802 -13.294 28.588 1.00 63.06 102 SER A O 1
ATOM 840 N N . SER A 1 103 ? -14.110 -11.358 29.466 1.00 57.38 103 SER A N 1
ATOM 841 C CA . SER A 1 103 ? -15.225 -10.550 28.990 1.00 57.38 103 SER A CA 1
ATOM 842 C C . SER A 1 103 ? -14.942 -9.872 27.645 1.00 57.38 103 SER A C 1
ATOM 844 O O . SER A 1 103 ? -13.859 -9.360 27.383 1.00 57.38 103 SER A O 1
ATOM 846 N N . THR A 1 104 ? -15.972 -9.941 26.798 1.00 60.84 104 THR A N 1
ATOM 847 C CA . THR A 1 104 ? -16.265 -9.270 25.517 1.00 60.84 104 THR A CA 1
ATOM 848 C C . THR A 1 104 ? -15.248 -8.27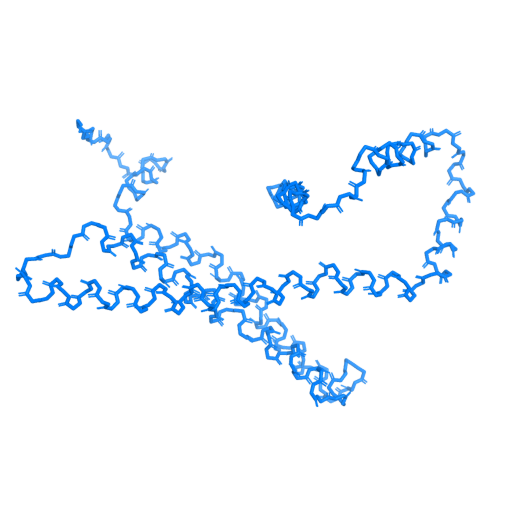5 24.926 1.00 60.84 104 THR A C 1
ATOM 850 O O . THR A 1 104 ? -14.746 -7.400 25.625 1.00 60.84 104 THR A O 1
ATOM 853 N N . PRO A 1 105 ? -15.033 -8.290 23.594 1.00 62.28 105 PRO A N 1
ATOM 854 C CA . PRO A 1 105 ? -14.091 -7.391 22.931 1.00 62.28 105 PRO A CA 1
ATOM 855 C C . PRO A 1 105 ? -14.459 -5.911 23.122 1.00 62.28 105 PRO A C 1
ATOM 857 O O . PRO A 1 105 ? -15.459 -5.433 22.585 1.00 62.28 105 PRO A O 1
ATOM 860 N N . ASP A 1 106 ? -13.595 -5.175 23.829 1.00 67.69 106 ASP A N 1
ATOM 861 C CA . ASP A 1 106 ? -13.727 -3.729 24.029 1.00 67.69 106 ASP A CA 1
ATOM 862 C C . ASP A 1 106 ? -13.835 -2.975 22.698 1.00 67.69 106 ASP A C 1
ATOM 864 O O . ASP A 1 106 ? -13.135 -3.282 21.724 1.00 67.69 106 ASP A O 1
ATOM 868 N N . LYS A 1 107 ? -14.640 -1.909 22.691 1.00 70.25 107 LYS A N 1
ATOM 869 C CA . LYS A 1 107 ? -14.834 -0.981 21.564 1.00 70.25 107 LYS A CA 1
ATOM 870 C C . LYS A 1 107 ? -13.515 -0.466 20.969 1.00 70.25 107 LYS A C 1
ATOM 872 O O . LYS A 1 107 ? -13.393 -0.364 19.748 1.00 70.25 107 LYS A O 1
ATOM 877 N N . ASP A 1 108 ? -12.505 -0.239 21.805 1.00 72.19 108 ASP A N 1
ATOM 878 C CA . ASP A 1 108 ? -11.168 0.194 21.379 1.00 72.19 108 ASP A CA 1
ATOM 879 C C . ASP A 1 108 ? -10.446 -0.860 20.532 1.00 72.19 108 ASP A C 1
ATOM 881 O O . ASP A 1 108 ? -9.708 -0.534 19.602 1.00 72.19 108 ASP A O 1
ATOM 885 N N . THR A 1 109 ? -10.695 -2.142 20.803 1.00 78.31 109 THR A N 1
ATOM 886 C CA . THR A 1 109 ? -10.142 -3.257 20.024 1.00 78.31 109 THR A CA 1
ATOM 887 C C . THR A 1 109 ? -10.672 -3.223 18.599 1.00 78.31 109 THR A C 1
ATOM 889 O O . THR A 1 109 ? -9.907 -3.396 17.654 1.00 78.31 109 THR A O 1
ATOM 892 N N . ASN A 1 110 ? -11.964 -2.936 18.427 1.00 80.88 110 ASN A N 1
ATOM 893 C CA . ASN A 1 110 ? -12.586 -2.854 17.109 1.00 80.88 110 ASN A CA 1
ATOM 894 C C . ASN A 1 110 ? -11.999 -1.713 16.276 1.00 80.88 110 ASN A C 1
ATOM 896 O O . ASN A 1 110 ? -11.766 -1.901 15.081 1.00 80.88 110 ASN A O 1
ATOM 900 N N . ILE A 1 111 ? -11.687 -0.570 16.894 1.00 82.81 111 ILE A N 1
ATOM 901 C CA . ILE A 1 111 ? -11.013 0.549 16.217 1.00 82.81 111 ILE A CA 1
ATOM 902 C C . ILE A 1 111 ? -9.625 0.114 15.738 1.00 82.81 111 ILE A C 1
ATOM 904 O O . ILE A 1 111 ? -9.302 0.283 14.563 1.00 82.81 111 ILE A O 1
ATOM 908 N N . VAL A 1 112 ? -8.824 -0.508 16.609 1.00 83.50 112 VAL A N 1
ATOM 909 C CA . VAL A 1 112 ? -7.474 -0.959 16.237 1.00 83.50 112 VAL A CA 1
ATOM 910 C C . VAL A 1 112 ? -7.520 -2.026 15.143 1.00 83.50 112 VAL A C 1
ATOM 912 O O . VAL A 1 112 ? -6.743 -1.949 14.194 1.00 83.50 112 VAL A O 1
ATOM 915 N N . ILE A 1 113 ? -8.451 -2.983 15.218 1.00 84.19 113 ILE A N 1
ATOM 916 C CA . ILE A 1 113 ? -8.604 -4.000 14.170 1.00 84.19 113 ILE A CA 1
ATOM 917 C C . ILE A 1 113 ? -9.023 -3.355 12.844 1.00 84.19 113 ILE A C 1
ATOM 919 O O . ILE A 1 113 ? -8.541 -3.765 11.796 1.00 84.19 113 ILE A O 1
ATOM 923 N N . THR A 1 114 ? -9.885 -2.337 12.870 1.00 85.25 114 THR A N 1
ATOM 924 C CA . THR A 1 114 ? -10.300 -1.599 11.663 1.00 85.25 114 THR A CA 1
ATOM 925 C C . THR A 1 114 ? -9.089 -0.963 10.978 1.00 85.25 114 THR A C 1
ATOM 927 O O . THR A 1 114 ? -8.880 -1.187 9.789 1.00 85.25 114 THR A O 1
ATOM 930 N N . VAL A 1 115 ? -8.246 -0.248 11.732 1.00 86.19 115 VAL A N 1
ATOM 931 C CA . VAL A 1 115 ? -7.007 0.352 11.202 1.00 86.19 115 VAL A CA 1
ATOM 932 C C . VAL A 1 115 ? -6.068 -0.724 10.653 1.00 86.19 115 VAL A C 1
ATOM 934 O O . VAL A 1 115 ? -5.520 -0.574 9.566 1.00 86.19 115 VAL A O 1
ATOM 937 N N . LEU A 1 116 ? -5.925 -1.841 11.366 1.00 87.00 116 LEU A N 1
ATOM 938 C CA . LEU A 1 116 ? -5.072 -2.952 10.954 1.00 87.00 116 LEU A CA 1
ATOM 939 C C . LEU A 1 116 ? -5.555 -3.590 9.640 1.00 87.00 116 LEU A C 1
ATOM 941 O O . LEU A 1 116 ? -4.733 -3.877 8.774 1.00 87.00 116 LEU A O 1
ATOM 945 N N . VAL A 1 117 ? -6.868 -3.755 9.448 1.00 87.31 117 VAL A N 1
ATOM 946 C CA . VAL A 1 117 ? -7.447 -4.261 8.190 1.00 87.31 117 VAL A CA 1
ATOM 947 C C . VAL A 1 117 ? -7.172 -3.306 7.030 1.00 87.31 117 VAL A C 1
ATOM 949 O O . VAL A 1 117 ? -6.783 -3.766 5.958 1.00 87.31 117 VAL A O 1
ATOM 952 N N . VAL A 1 118 ? -7.316 -1.993 7.237 1.00 87.31 118 VAL A N 1
ATOM 953 C CA . VAL A 1 118 ? -6.994 -0.979 6.216 1.00 87.31 118 VAL A CA 1
ATOM 954 C C . VAL A 1 118 ? -5.517 -1.053 5.823 1.00 87.31 118 VAL A C 1
ATOM 956 O O . VAL A 1 118 ? -5.194 -1.114 4.639 1.00 87.31 118 VAL A O 1
ATOM 959 N N . CYS A 1 119 ? -4.615 -1.136 6.804 1.00 88.25 119 CYS A N 1
ATOM 960 C CA . CYS A 1 119 ? -3.181 -1.266 6.553 1.00 88.25 119 CYS A CA 1
ATOM 961 C C . CYS A 1 119 ? -2.827 -2.551 5.787 1.00 88.25 119 CYS A C 1
ATOM 963 O O . CYS A 1 119 ? -2.088 -2.492 4.807 1.00 88.25 119 CYS A O 1
ATOM 965 N N . ILE A 1 120 ? -3.373 -3.704 6.188 1.00 88.06 120 ILE A N 1
ATOM 966 C CA . ILE A 1 120 ? -3.139 -4.977 5.487 1.00 88.06 120 ILE A CA 1
ATOM 967 C C . ILE A 1 120 ? -3.668 -4.908 4.057 1.00 88.06 120 ILE A C 1
ATOM 969 O O . ILE A 1 120 ? -2.965 -5.303 3.131 1.00 88.06 120 ILE A O 1
ATOM 973 N N . THR A 1 121 ? -4.876 -4.374 3.867 1.00 89.25 121 THR A N 1
ATOM 974 C CA . THR A 1 121 ? -5.475 -4.230 2.535 1.00 89.25 121 THR A CA 1
ATOM 975 C C . THR A 1 121 ? -4.589 -3.371 1.640 1.00 89.25 121 THR A C 1
ATOM 977 O O . THR A 1 121 ? -4.302 -3.775 0.519 1.00 89.25 121 THR A O 1
ATOM 980 N N . TYR A 1 122 ? -4.083 -2.244 2.154 1.00 87.56 122 TYR A N 1
ATOM 981 C CA . TYR A 1 122 ? -3.152 -1.384 1.427 1.00 87.56 122 TYR A CA 1
ATOM 982 C C . TYR A 1 122 ? -1.873 -2.117 1.007 1.00 87.56 122 TYR A C 1
ATOM 984 O O . TYR A 1 122 ? -1.432 -1.977 -0.136 1.00 87.56 122 TYR A O 1
ATOM 992 N N . VAL A 1 123 ? -1.271 -2.902 1.908 1.00 88.25 123 VAL A N 1
ATOM 993 C CA . VAL A 1 123 ? -0.058 -3.676 1.601 1.00 88.25 123 VAL A CA 1
ATOM 994 C C . VAL A 1 123 ? -0.347 -4.692 0.500 1.00 88.25 123 VAL A C 1
ATOM 996 O O . VAL A 1 123 ? 0.369 -4.718 -0.498 1.00 88.25 123 VAL A O 1
ATOM 999 N N . VAL A 1 124 ? -1.421 -5.472 0.643 1.00 89.19 124 VAL A N 1
ATOM 1000 C CA . VAL A 1 124 ? -1.826 -6.492 -0.335 1.00 89.19 124 VAL A CA 1
ATOM 1001 C C . VAL A 1 124 ? -2.112 -5.864 -1.699 1.00 89.19 124 VAL A C 1
ATOM 1003 O O . VAL A 1 124 ? -1.647 -6.377 -2.711 1.00 89.19 124 VAL A O 1
ATOM 1006 N N . SER A 1 125 ? -2.813 -4.728 -1.738 1.00 88.81 125 SER A N 1
ATOM 1007 C CA . SER A 1 125 ? -3.138 -4.045 -2.993 1.00 88.81 125 SER A CA 1
ATOM 1008 C C . SER A 1 125 ? -1.945 -3.364 -3.657 1.00 88.81 125 SER A C 1
ATOM 1010 O O . SER A 1 125 ? -1.940 -3.190 -4.869 1.00 88.81 125 SER A O 1
ATOM 1012 N N . SER A 1 126 ? -0.950 -2.941 -2.876 1.00 86.38 126 SER A N 1
ATOM 1013 C CA . SER A 1 126 ? 0.229 -2.245 -3.405 1.00 86.38 126 SER A CA 1
ATOM 1014 C C . SER A 1 126 ? 1.308 -3.214 -3.884 1.00 86.38 126 SER A C 1
ATOM 1016 O O . SER A 1 126 ? 2.135 -2.851 -4.718 1.00 86.38 126 SER A O 1
ATOM 1018 N N . LEU A 1 127 ? 1.305 -4.446 -3.370 1.00 87.31 127 LEU A N 1
ATOM 1019 C CA . LEU A 1 127 ? 2.321 -5.459 -3.643 1.00 87.31 127 LEU A CA 1
ATOM 1020 C C . LEU A 1 127 ? 2.543 -5.733 -5.146 1.00 87.31 127 LEU A C 1
ATOM 1022 O O . LEU A 1 127 ? 3.707 -5.727 -5.544 1.00 87.31 127 LEU A O 1
ATOM 1026 N N . PRO A 1 128 ? 1.511 -5.892 -6.005 1.00 87.69 128 PRO A N 1
ATOM 1027 C CA . PRO A 1 128 ? 1.713 -6.135 -7.438 1.00 87.69 128 PRO A CA 1
ATOM 1028 C C . PRO A 1 128 ? 2.510 -5.016 -8.116 1.00 87.69 128 PRO A C 1
ATOM 1030 O O . PRO A 1 128 ? 3.429 -5.274 -8.891 1.00 87.69 128 PRO A O 1
ATOM 1033 N N . THR A 1 129 ? 2.213 -3.765 -7.761 1.00 86.38 129 THR A N 1
ATOM 1034 C CA . THR A 1 129 ? 2.907 -2.586 -8.283 1.00 86.38 129 THR A CA 1
ATOM 1035 C C . THR A 1 129 ? 4.366 -2.549 -7.825 1.00 86.38 129 THR A C 1
ATOM 1037 O O . THR A 1 129 ? 5.254 -2.260 -8.622 1.00 86.38 129 THR A O 1
ATOM 1040 N N . TYR A 1 130 ? 4.648 -2.895 -6.563 1.00 85.94 130 TYR A N 1
ATOM 1041 C CA . TYR A 1 130 ? 6.027 -2.986 -6.065 1.00 85.94 130 TYR A CA 1
ATOM 1042 C C . TYR A 1 130 ? 6.826 -4.091 -6.738 1.00 85.94 130 TYR A C 1
ATOM 1044 O O . TYR A 1 130 ? 7.978 -3.870 -7.101 1.00 85.94 130 TYR A O 1
ATOM 1052 N N . VAL A 1 131 ? 6.216 -5.261 -6.932 1.00 87.56 131 VAL A N 1
ATOM 1053 C CA . VAL A 1 131 ? 6.854 -6.380 -7.630 1.00 87.56 131 VAL A CA 1
ATOM 1054 C C . VAL A 1 131 ? 7.230 -5.972 -9.052 1.00 87.56 131 VAL A C 1
ATOM 1056 O O . VAL A 1 131 ? 8.348 -6.249 -9.470 1.00 87.56 131 VAL A O 1
ATOM 1059 N N . LEU A 1 132 ? 6.364 -5.241 -9.760 1.00 86.00 132 LEU A N 1
ATOM 1060 C CA 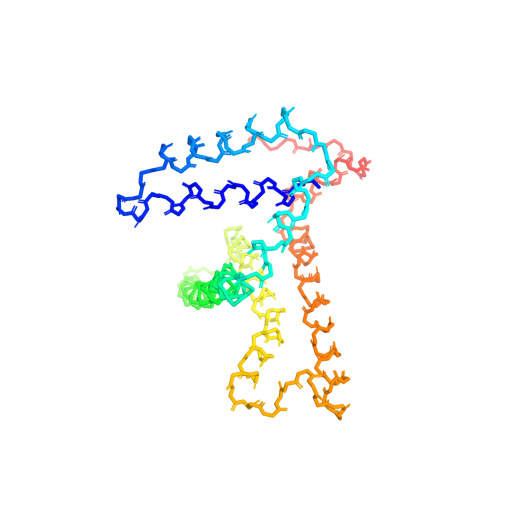. LEU A 1 132 ? 6.686 -4.696 -11.081 1.00 86.00 132 LEU A CA 1
ATOM 1061 C C . LEU A 1 132 ? 7.884 -3.743 -11.060 1.00 86.00 132 LEU A C 1
ATOM 1063 O O . LEU A 1 132 ? 8.771 -3.873 -11.900 1.00 86.00 132 LEU A O 1
ATOM 1067 N N . TYR A 1 133 ? 7.946 -2.815 -10.101 1.00 82.88 133 TYR A N 1
ATOM 1068 C CA . TYR A 1 133 ? 9.090 -1.908 -9.976 1.00 82.88 133 TYR A CA 1
ATOM 1069 C C . TYR A 1 133 ? 10.392 -2.653 -9.674 1.00 82.88 133 TYR A C 1
ATOM 1071 O O . TYR A 1 133 ? 11.423 -2.363 -10.278 1.00 82.88 133 TYR A O 1
ATOM 1079 N N . VAL A 1 134 ? 10.350 -3.629 -8.765 1.00 85.81 134 VAL A N 1
ATOM 1080 C CA . VAL A 1 134 ? 11.524 -4.441 -8.425 1.00 85.81 134 VAL A CA 1
ATOM 1081 C C . VAL A 1 134 ? 11.961 -5.282 -9.621 1.00 85.81 134 VAL A C 1
ATOM 1083 O O . VAL A 1 134 ? 13.151 -5.324 -9.908 1.00 85.81 134 VAL A O 1
ATOM 1086 N N . LEU A 1 135 ? 11.028 -5.893 -10.358 1.00 86.19 135 LEU A N 1
ATOM 1087 C CA . LEU A 1 135 ? 11.330 -6.648 -11.578 1.00 86.19 135 LEU A CA 1
ATOM 1088 C C . LEU A 1 135 ? 11.944 -5.763 -12.665 1.00 86.19 135 LEU A C 1
ATOM 1090 O O . LEU A 1 135 ? 12.907 -6.181 -13.299 1.00 86.19 135 LEU A O 1
ATOM 1094 N N . ALA A 1 136 ? 11.448 -4.537 -12.841 1.00 81.56 136 ALA A N 1
ATOM 1095 C CA . ALA A 1 136 ? 12.001 -3.589 -13.806 1.00 81.56 136 ALA A CA 1
ATOM 1096 C C . ALA A 1 136 ? 13.452 -3.182 -13.479 1.00 81.56 136 ALA A C 1
ATOM 1098 O O . ALA A 1 136 ? 14.241 -2.942 -14.391 1.00 81.56 136 ALA A O 1
ATOM 1099 N N . ILE A 1 137 ? 13.818 -3.120 -12.192 1.00 82.31 137 ILE A N 1
ATOM 1100 C CA . ILE A 1 137 ? 15.188 -2.812 -11.746 1.00 82.31 137 ILE A CA 1
ATOM 1101 C C . ILE A 1 137 ? 16.081 -4.061 -11.794 1.00 82.31 137 ILE A C 1
ATOM 1103 O O . ILE A 1 137 ? 17.215 -3.994 -12.261 1.00 82.31 137 ILE A O 1
ATOM 1107 N N . ALA A 1 138 ? 15.584 -5.196 -11.299 1.00 88.94 138 ALA A N 1
ATOM 1108 C CA . ALA A 1 138 ? 16.355 -6.428 -11.149 1.00 88.94 138 ALA A CA 1
ATOM 1109 C C . ALA A 1 138 ? 16.563 -7.174 -12.474 1.00 88.94 138 ALA A C 1
ATOM 1111 O O . ALA A 1 138 ? 17.565 -7.869 -12.632 1.00 88.94 138 ALA A O 1
ATOM 1112 N N . TYR A 1 139 ? 15.634 -7.039 -13.423 1.00 86.69 139 TYR A N 1
ATOM 1113 C CA . TYR A 1 139 ? 15.695 -7.694 -14.723 1.00 86.69 139 TYR A CA 1
ATOM 1114 C C . TYR A 1 139 ? 15.623 -6.646 -15.846 1.00 86.69 139 TYR A C 1
ATOM 1116 O O . TYR A 1 139 ? 14.546 -6.356 -16.360 1.00 86.69 139 TYR A O 1
ATOM 1124 N N . PRO A 1 140 ? 16.768 -6.091 -16.287 1.00 80.31 140 PRO A N 1
ATOM 1125 C CA . PRO A 1 140 ? 16.833 -5.117 -17.381 1.00 80.31 140 PRO A CA 1
ATOM 1126 C C . PRO A 1 140 ? 16.174 -5.534 -18.712 1.00 80.31 140 PRO A C 1
ATOM 1128 O O . PRO A 1 140 ? 15.783 -4.633 -19.456 1.00 80.31 140 PRO A O 1
ATOM 1131 N N . PRO A 1 141 ? 16.031 -6.834 -19.062 1.00 80.06 141 PRO A N 1
ATOM 1132 C CA . PRO A 1 141 ? 15.254 -7.255 -20.232 1.00 80.06 141 PRO A CA 1
ATOM 1133 C C . PRO A 1 141 ? 13.737 -7.078 -20.064 1.00 80.06 141 PRO A C 1
ATOM 1135 O O . PRO A 1 141 ? 13.003 -7.147 -21.049 1.00 80.06 141 PRO A O 1
ATOM 1138 N N . PHE A 1 142 ? 13.260 -6.826 -18.838 1.00 77.25 142 PHE A N 1
ATOM 1139 C CA . PHE A 1 142 ? 11.873 -6.490 -18.501 1.00 77.25 142 PHE A CA 1
ATOM 1140 C C . PHE A 1 142 ? 11.549 -5.027 -18.846 1.00 77.25 142 PHE A C 1
ATOM 1142 O O . PHE A 1 142 ? 11.069 -4.252 -18.019 1.00 77.25 142 PHE A O 1
ATOM 1149 N N . LYS A 1 143 ? 11.864 -4.619 -20.076 1.00 73.50 143 LYS A N 1
ATOM 1150 C CA . LYS A 1 143 ? 11.517 -3.301 -20.615 1.00 73.50 143 LYS A CA 1
ATOM 1151 C C . LYS A 1 143 ? 10.237 -3.401 -21.432 1.00 73.50 143 LYS A C 1
ATOM 1153 O O . LYS A 1 143 ? 9.976 -4.419 -22.069 1.00 73.50 143 LYS A O 1
ATOM 1158 N N . TYR A 1 144 ? 9.486 -2.302 -21.464 1.00 67.81 144 TYR A N 1
ATOM 1159 C CA . TYR A 1 144 ? 8.283 -2.147 -22.294 1.00 67.81 144 TYR A CA 1
ATOM 1160 C C . TYR A 1 144 ? 8.523 -2.397 -23.791 1.00 67.81 144 TYR A C 1
ATOM 1162 O O . TYR A 1 144 ? 7.572 -2.658 -24.515 1.00 67.81 144 TYR A O 1
ATOM 1170 N N . ASP A 1 145 ? 9.780 -2.341 -24.230 1.00 76.75 145 ASP A N 1
ATOM 1171 C CA . ASP A 1 145 ? 10.208 -2.516 -25.620 1.00 76.75 145 ASP A CA 1
ATOM 1172 C C . ASP A 1 145 ? 10.224 -3.988 -26.083 1.00 76.75 145 ASP A C 1
ATOM 1174 O O . ASP A 1 145 ? 10.338 -4.290 -27.267 1.00 76.75 145 ASP A O 1
ATOM 1178 N N . ASN A 1 146 ? 10.106 -4.946 -25.155 1.00 80.44 146 ASN A N 1
ATOM 1179 C CA . ASN A 1 146 ? 10.106 -6.363 -25.503 1.00 80.44 146 ASN A CA 1
ATOM 1180 C C . ASN A 1 146 ? 8.691 -6.846 -25.867 1.00 80.44 146 ASN A C 1
ATOM 1182 O O . ASN A 1 146 ? 7.851 -7.046 -24.986 1.00 80.44 146 ASN A O 1
ATOM 1186 N N . ALA A 1 147 ? 8.455 -7.100 -27.158 1.00 83.62 147 ALA A N 1
ATOM 1187 C CA . ALA A 1 147 ? 7.156 -7.510 -27.705 1.00 83.62 147 ALA A CA 1
ATOM 1188 C C . ALA A 1 147 ? 6.547 -8.757 -27.029 1.00 83.62 147 ALA A C 1
ATOM 1190 O O . ALA A 1 147 ? 5.327 -8.863 -26.914 1.00 83.62 147 ALA A O 1
ATOM 1191 N N . TYR A 1 148 ? 7.374 -9.684 -26.530 1.00 83.44 148 TYR A N 1
ATOM 1192 C CA . TYR A 1 148 ? 6.890 -10.895 -25.855 1.00 83.44 148 TYR A CA 1
ATOM 1193 C C . TYR A 1 148 ? 6.408 -10.637 -24.420 1.00 83.44 148 TYR A C 1
ATOM 1195 O O . TYR A 1 148 ? 5.482 -11.295 -23.948 1.00 83.44 148 TYR A O 1
ATOM 1203 N N . LEU A 1 149 ? 7.021 -9.681 -23.715 1.00 85.56 149 LEU A N 1
ATOM 1204 C CA . LEU A 1 149 ? 6.733 -9.397 -22.303 1.00 85.56 149 LEU A CA 1
ATOM 1205 C C . LEU A 1 149 ? 5.780 -8.216 -22.113 1.00 85.56 149 LEU A C 1
ATOM 1207 O O . LEU A 1 149 ? 5.200 -8.073 -21.037 1.00 85.56 149 LEU A O 1
ATOM 1211 N N . GLN A 1 150 ? 5.567 -7.406 -23.150 1.00 85.25 150 GLN A N 1
ATOM 1212 C CA . GLN A 1 150 ? 4.713 -6.223 -23.101 1.00 85.25 150 GLN A CA 1
ATOM 1213 C C . GLN A 1 150 ? 3.300 -6.546 -22.594 1.00 85.25 150 GLN A C 1
ATOM 1215 O O . GLN A 1 150 ? 2.817 -5.893 -21.671 1.00 85.25 150 GLN A O 1
ATOM 1220 N N . ASN A 1 151 ? 2.662 -7.596 -23.120 1.00 87.62 151 ASN A N 1
ATOM 1221 C CA . ASN A 1 151 ? 1.315 -7.995 -22.695 1.00 87.62 151 ASN A CA 1
ATOM 1222 C C . ASN A 1 151 ? 1.272 -8.392 -21.213 1.00 87.62 151 ASN A C 1
ATOM 1224 O O . ASN A 1 151 ? 0.351 -8.014 -20.492 1.00 87.62 151 ASN A O 1
ATOM 1228 N N . VAL A 1 152 ? 2.292 -9.111 -20.738 1.00 87.31 152 VAL A N 1
ATOM 1229 C CA . VAL A 1 152 ? 2.399 -9.541 -19.337 1.00 87.31 152 VAL A CA 1
ATOM 1230 C C . VAL A 1 152 ? 2.568 -8.331 -18.418 1.00 87.31 152 VAL A C 1
ATOM 1232 O O . VAL A 1 152 ? 1.864 -8.224 -17.414 1.00 87.31 152 VAL A O 1
ATOM 1235 N N . ILE A 1 153 ? 3.437 -7.388 -18.792 1.00 85.88 153 ILE A N 1
ATOM 1236 C CA . ILE A 1 153 ? 3.664 -6.137 -18.055 1.00 85.88 153 ILE A CA 1
ATOM 1237 C C . ILE A 1 153 ? 2.370 -5.324 -17.965 1.00 85.88 153 ILE A C 1
ATOM 1239 O O . ILE A 1 153 ? 2.001 -4.885 -16.877 1.00 85.88 153 ILE A O 1
ATOM 1243 N N . VAL A 1 154 ? 1.653 -5.164 -19.081 1.00 86.62 154 VAL A N 1
ATOM 1244 C CA . VAL A 1 154 ? 0.388 -4.416 -19.129 1.00 86.62 154 VAL A CA 1
ATOM 1245 C C . VAL A 1 154 ? -0.681 -5.081 -18.261 1.00 86.62 154 VAL A C 1
ATOM 1247 O O . VAL A 1 154 ? -1.345 -4.393 -17.489 1.00 86.62 154 VAL A O 1
ATOM 1250 N N . ILE A 1 155 ? -0.828 -6.407 -18.317 1.00 89.44 155 ILE A N 1
ATOM 1251 C CA . ILE A 1 155 ? -1.805 -7.135 -17.490 1.00 89.44 155 ILE A CA 1
ATOM 1252 C C . ILE A 1 155 ? -1.478 -6.989 -16.000 1.00 89.44 155 ILE A C 1
ATOM 1254 O O . ILE A 1 155 ? -2.360 -6.652 -15.212 1.00 89.44 155 ILE A O 1
ATOM 1258 N N . LEU A 1 156 ? -0.220 -7.190 -15.599 1.00 88.12 156 LEU A N 1
ATOM 1259 C CA . LEU A 1 156 ? 0.212 -6.993 -14.211 1.00 88.12 156 LEU A CA 1
ATOM 1260 C C . LEU A 1 156 ? -0.013 -5.550 -13.747 1.00 88.12 156 LEU A C 1
ATOM 1262 O O . LEU A 1 156 ? -0.430 -5.325 -12.610 1.00 88.12 156 LEU A O 1
ATOM 1266 N N . PHE A 1 157 ? 0.235 -4.576 -14.623 1.00 86.94 157 PHE A N 1
ATOM 1267 C CA . PHE A 1 157 ? 0.001 -3.167 -14.331 1.00 86.94 157 PHE A CA 1
ATOM 1268 C C . PHE A 1 157 ? -1.489 -2.879 -14.117 1.00 86.94 157 PHE A C 1
ATOM 1270 O O . PHE A 1 157 ? -1.855 -2.242 -13.129 1.00 86.94 157 PHE A O 1
ATOM 1277 N N . LEU A 1 158 ? -2.359 -3.418 -14.976 1.00 90.38 158 LEU A N 1
ATOM 1278 C CA . LEU A 1 158 ? -3.811 -3.327 -14.815 1.00 90.38 158 LEU A CA 1
ATOM 1279 C C . LEU A 1 158 ? -4.273 -3.986 -13.513 1.00 90.38 158 LEU A C 1
ATOM 1281 O O . LEU A 1 158 ? -5.067 -3.393 -12.790 1.00 90.38 158 LEU A O 1
ATOM 1285 N N . ILE A 1 159 ? -3.749 -5.164 -13.168 1.00 90.31 159 ILE A N 1
ATOM 1286 C CA . ILE A 1 159 ? -4.049 -5.830 -11.891 1.00 90.31 159 ILE A CA 1
ATOM 1287 C C . ILE A 1 159 ? -3.638 -4.941 -10.713 1.00 90.31 159 ILE A C 1
ATOM 1289 O O . ILE A 1 159 ? -4.416 -4.783 -9.773 1.00 90.31 159 ILE A O 1
ATOM 1293 N N . GLY A 1 160 ? -2.454 -4.324 -10.767 1.00 87.94 160 GLY A N 1
ATOM 1294 C CA . GLY A 1 160 ? -2.000 -3.370 -9.754 1.00 87.94 160 GLY A CA 1
ATOM 1295 C C . GLY A 1 160 ? -2.938 -2.168 -9.616 1.00 87.94 160 GLY A C 1
ATOM 1296 O O . GLY A 1 160 ? -3.322 -1.810 -8.502 1.00 87.94 160 GLY A O 1
ATOM 1297 N N . LEU A 1 161 ? -3.376 -1.590 -10.738 1.00 87.81 161 LEU A N 1
ATOM 1298 C CA . LEU A 1 161 ? -4.354 -0.498 -10.748 1.00 87.81 161 LEU A CA 1
ATOM 1299 C C . LEU A 1 161 ? -5.701 -0.922 -10.154 1.00 87.81 161 LEU A C 1
ATOM 1301 O O . LEU A 1 161 ? -6.233 -0.237 -9.279 1.00 87.81 161 LEU A O 1
ATOM 1305 N N . PHE A 1 162 ? -6.242 -2.066 -10.574 1.00 90.44 162 PHE A N 1
ATOM 1306 C CA . PHE A 1 162 ? -7.493 -2.599 -10.035 1.00 90.44 162 PHE A CA 1
ATOM 1307 C C . PHE A 1 162 ? -7.389 -2.864 -8.534 1.00 90.44 162 PHE A C 1
ATOM 1309 O O . PHE A 1 162 ? -8.284 -2.484 -7.778 1.00 90.44 162 PHE A O 1
ATOM 1316 N N . ALA A 1 163 ? -6.283 -3.452 -8.079 1.00 88.62 163 ALA A N 1
ATOM 1317 C CA . ALA A 1 163 ? -6.050 -3.708 -6.667 1.00 88.62 163 ALA A CA 1
ATOM 1318 C C . ALA A 1 163 ? -6.026 -2.405 -5.849 1.00 88.62 163 ALA A C 1
ATOM 1320 O O . ALA A 1 163 ? -6.618 -2.351 -4.769 1.00 88.62 163 ALA A O 1
ATOM 1321 N N . GLN A 1 164 ? -5.408 -1.336 -6.363 1.00 86.69 164 GLN A N 1
ATOM 1322 C CA . GLN A 1 164 ? -5.421 -0.023 -5.709 1.00 86.69 164 GLN A CA 1
ATOM 1323 C C . GLN A 1 164 ? -6.826 0.576 -5.623 1.00 86.69 164 GLN A C 1
ATOM 1325 O O . GLN A 1 164 ? -7.219 1.053 -4.557 1.00 86.69 164 GLN A O 1
ATOM 1330 N N . ILE A 1 165 ? -7.606 0.506 -6.704 1.00 90.00 165 ILE A N 1
ATOM 1331 C CA . ILE A 1 165 ? -8.998 0.979 -6.713 1.00 90.00 165 ILE A CA 1
ATOM 1332 C C . ILE A 1 165 ? -9.812 0.234 -5.650 1.00 90.00 165 ILE A C 1
ATOM 1334 O O . ILE A 1 165 ? -10.490 0.862 -4.833 1.00 90.00 165 ILE A O 1
ATOM 1338 N N . VAL A 1 166 ? -9.679 -1.095 -5.598 1.00 88.62 166 VAL A N 1
ATOM 1339 C CA . VAL A 1 166 ? -10.333 -1.931 -4.583 1.00 88.62 166 VAL A CA 1
ATOM 1340 C C . VAL A 1 166 ? -9.901 -1.518 -3.175 1.00 88.62 166 VAL A C 1
ATOM 1342 O O . VAL A 1 166 ? -10.752 -1.401 -2.298 1.00 88.62 166 VAL A O 1
ATOM 1345 N N . SER A 1 167 ? -8.619 -1.223 -2.952 1.00 87.38 167 SER A N 1
ATOM 1346 C CA . SER A 1 167 ? -8.097 -0.751 -1.660 1.00 87.38 167 SER A CA 1
ATOM 1347 C C . SER A 1 167 ? -8.831 0.490 -1.145 1.00 87.38 167 SER A C 1
ATOM 1349 O O . SER A 1 167 ? -9.245 0.548 0.016 1.00 87.38 167 SER A O 1
ATOM 1351 N N . TYR A 1 168 ? -9.073 1.466 -2.025 1.00 86.31 168 TYR A N 1
ATOM 1352 C CA . TYR A 1 168 ? -9.816 2.675 -1.671 1.00 86.31 168 TYR A CA 1
ATOM 1353 C C . TYR A 1 168 ? -11.283 2.381 -1.337 1.00 86.31 168 TYR A C 1
ATOM 1355 O O . TYR A 1 168 ? -11.823 2.968 -0.396 1.00 86.31 168 TYR A O 1
ATOM 1363 N N . SER A 1 169 ? -11.918 1.443 -2.046 1.00 90.56 169 SER A N 1
ATOM 1364 C CA . SER A 1 169 ? -13.295 1.020 -1.765 1.00 90.56 169 SER A CA 1
ATOM 1365 C C . SER A 1 169 ? -13.417 0.214 -0.469 1.00 90.56 169 SER A C 1
ATOM 1367 O O . SER A 1 169 ? -14.363 0.414 0.294 1.00 90.56 169 SER A O 1
ATOM 1369 N N . VAL A 1 170 ? -12.464 -0.676 -0.177 1.00 88.19 170 VAL A N 1
ATOM 1370 C CA . VAL A 1 170 ? -12.483 -1.532 1.021 1.00 88.19 170 VAL A CA 1
ATOM 1371 C C . VAL A 1 170 ? -12.504 -0.695 2.292 1.00 88.19 170 VAL A C 1
ATOM 1373 O O . VAL A 1 170 ? -13.224 -1.046 3.225 1.00 88.19 170 VAL A O 1
ATOM 1376 N N . ASN A 1 171 ? -11.803 0.441 2.320 1.00 86.38 171 ASN A N 1
ATOM 1377 C CA . ASN A 1 171 ? -11.819 1.346 3.469 1.00 86.38 171 ASN A CA 1
ATOM 1378 C C . ASN A 1 171 ? -13.252 1.720 3.864 1.00 86.38 171 ASN A C 1
ATOM 1380 O O . ASN A 1 171 ? -13.629 1.572 5.026 1.00 86.38 171 ASN A O 1
ATOM 1384 N N . PHE A 1 172 ? -14.082 2.105 2.893 1.00 86.94 172 PHE A N 1
ATOM 1385 C CA . PHE A 1 172 ? -15.487 2.431 3.127 1.00 86.94 172 PHE A CA 1
ATOM 1386 C C . PHE A 1 172 ? -16.271 1.244 3.714 1.00 86.94 172 PHE A C 1
ATOM 1388 O O . PHE A 1 172 ? -16.934 1.388 4.744 1.00 86.94 172 PHE A O 1
ATOM 1395 N N . PHE A 1 173 ? -16.142 0.052 3.121 1.00 87.62 173 PHE A N 1
ATOM 1396 C CA . PHE A 1 173 ? -16.818 -1.157 3.609 1.00 87.62 173 PHE A CA 1
ATOM 1397 C C . PHE A 1 173 ? -16.379 -1.555 5.021 1.00 87.62 173 PHE A C 1
ATOM 1399 O O . PHE A 1 173 ? -17.200 -1.969 5.843 1.00 87.62 173 PHE A O 1
ATOM 1406 N N . VAL A 1 174 ? -15.090 -1.411 5.322 1.00 86.25 174 VAL A N 1
ATOM 1407 C CA . VAL A 1 174 ? -14.516 -1.713 6.634 1.00 86.25 174 VAL A CA 1
ATOM 1408 C C . VAL A 1 174 ? -15.095 -0.775 7.693 1.00 86.25 174 VAL A C 1
ATOM 1410 O O . VAL A 1 174 ? -15.554 -1.258 8.732 1.00 86.25 174 VAL A O 1
ATOM 1413 N N . TYR A 1 175 ? -15.172 0.532 7.420 1.00 83.62 175 TYR A N 1
ATOM 1414 C CA . TYR A 1 175 ? -15.818 1.486 8.328 1.00 83.62 175 TYR A CA 1
ATOM 1415 C C . TYR A 1 175 ? -17.309 1.197 8.503 1.00 83.62 175 TYR A C 1
ATOM 1417 O O . TYR A 1 175 ? -17.788 1.159 9.637 1.00 83.62 175 TYR A O 1
ATOM 1425 N N . TYR A 1 176 ? -18.028 0.924 7.413 1.00 85.06 176 TYR A N 1
ATOM 1426 C CA . TYR A 1 176 ? -19.457 0.618 7.455 1.00 85.06 176 TYR A CA 1
ATOM 1427 C C . TYR A 1 176 ? -19.772 -0.638 8.282 1.00 85.06 176 TYR A C 1
ATOM 1429 O O . TYR A 1 176 ? -20.709 -0.645 9.079 1.00 85.06 176 TYR A O 1
ATOM 1437 N N . LYS A 1 177 ? -18.969 -1.700 8.144 1.00 84.31 177 LYS A N 1
ATOM 1438 C CA . LYS A 1 177 ? -19.196 -2.970 8.848 1.00 84.31 177 LYS A CA 1
ATOM 1439 C C . LYS A 1 177 ? -18.757 -2.936 10.315 1.00 84.31 177 LYS A C 1
ATOM 1441 O O . LYS A 1 177 ? -19.357 -3.625 11.136 1.00 84.31 177 LYS A O 1
ATOM 1446 N N . ARG A 1 178 ? -17.695 -2.193 10.657 1.00 77.94 178 ARG A N 1
ATOM 1447 C CA . ARG A 1 178 ? -17.067 -2.243 11.994 1.00 77.94 178 ARG A CA 1
ATOM 1448 C C . ARG A 1 178 ? -17.455 -1.101 12.925 1.00 77.94 178 ARG A C 1
ATOM 1450 O O . ARG A 1 178 ? -17.382 -1.282 14.138 1.00 77.94 178 ARG A O 1
ATOM 1457 N N . ASN A 1 179 ? -17.849 0.057 12.401 1.00 81.62 179 ASN A N 1
ATOM 1458 C CA . ASN A 1 179 ? -18.200 1.214 13.215 1.00 81.62 179 ASN A CA 1
ATOM 1459 C C . ASN A 1 179 ? -19.720 1.426 13.200 1.00 81.62 179 ASN A C 1
ATOM 1461 O O . ASN A 1 179 ? -20.267 2.022 12.274 1.00 81.62 179 ASN A O 1
ATOM 1465 N N . SER A 1 180 ? -20.403 0.955 14.249 1.00 79.44 180 SER A N 1
ATOM 1466 C CA . SER A 1 180 ? -21.860 1.087 14.389 1.00 79.44 180 SER A CA 1
ATOM 1467 C C . SER A 1 180 ? -22.328 2.544 14.338 1.00 79.44 180 SER A C 1
ATOM 1469 O O . SER A 1 180 ? -23.313 2.829 13.666 1.00 79.44 180 SER A O 1
ATOM 1471 N N . LYS A 1 181 ? -21.571 3.478 14.935 1.00 80.94 181 LYS A N 1
ATOM 1472 C CA . LYS A 1 181 ? -21.869 4.920 14.869 1.00 80.94 181 LYS A CA 1
ATOM 1473 C C . LYS A 1 181 ? -21.759 5.467 13.445 1.00 80.94 181 LYS A C 1
ATOM 1475 O O . LYS A 1 181 ? -22.539 6.326 13.049 1.00 80.94 181 LYS A O 1
ATOM 1480 N N . TYR A 1 182 ? -20.779 4.992 12.674 1.00 82.44 182 TYR A N 1
ATOM 1481 C CA . TYR A 1 182 ? -20.630 5.387 11.271 1.00 82.44 182 TYR A CA 1
ATOM 1482 C C . TYR A 1 182 ? -21.792 4.856 10.428 1.00 82.44 182 TYR A C 1
ATOM 1484 O O . TYR A 1 182 ? -22.377 5.603 9.651 1.00 82.44 182 TYR A O 1
ATOM 1492 N N . ARG A 1 183 ? -22.166 3.589 10.631 1.00 84.94 183 ARG A N 1
ATOM 1493 C CA . ARG A 1 183 ? -23.307 2.964 9.957 1.00 84.94 183 ARG A CA 1
ATOM 1494 C C . ARG A 1 183 ? -24.622 3.678 10.261 1.00 84.94 183 ARG A C 1
ATOM 1496 O O . ARG A 1 183 ? -25.399 3.895 9.341 1.00 84.94 183 ARG A O 1
ATOM 1503 N N . GLU A 1 184 ? -24.860 4.050 11.515 1.00 85.25 184 GLU A N 1
ATOM 1504 C CA . GLU A 1 184 ? -26.066 4.776 11.926 1.00 85.25 184 GLU A CA 1
ATOM 1505 C C . GLU A 1 184 ? -26.160 6.143 11.240 1.00 85.25 184 GLU A C 1
ATOM 1507 O O . GLU A 1 184 ? -27.163 6.438 10.594 1.00 85.25 184 GLU A O 1
ATOM 1512 N N . LYS A 1 185 ? -25.078 6.935 11.271 1.00 85.44 185 LYS A N 1
ATOM 1513 C CA . LYS A 1 185 ? -25.014 8.220 10.555 1.00 85.44 185 LYS A CA 1
ATOM 1514 C C . LYS A 1 185 ? -25.195 8.057 9.048 1.00 85.44 185 LYS A C 1
ATOM 1516 O O . LYS A 1 185 ? -25.868 8.869 8.424 1.00 85.44 185 LYS A O 1
ATOM 1521 N N . PHE A 1 186 ? -24.616 7.009 8.465 1.00 85.94 186 PHE A N 1
ATOM 1522 C CA . PHE A 1 186 ? -24.783 6.708 7.049 1.00 85.94 186 PHE A CA 1
ATOM 1523 C C . PHE A 1 186 ? -26.246 6.381 6.724 1.00 85.94 186 PHE A C 1
ATOM 1525 O O . PHE A 1 186 ? -26.829 7.002 5.846 1.00 85.94 186 PHE A O 1
ATOM 1532 N N . LEU A 1 187 ? -26.881 5.468 7.462 1.00 85.56 187 LEU A N 1
ATOM 1533 C CA . LEU A 1 187 ? -28.291 5.118 7.251 1.00 85.56 187 LEU A CA 1
ATOM 1534 C C . LEU A 1 187 ? -29.230 6.312 7.470 1.00 85.56 187 LEU A C 1
ATOM 1536 O O . LEU A 1 187 ? -30.220 6.429 6.753 1.00 85.56 187 LEU A O 1
ATOM 1540 N N . TYR A 1 188 ? -28.894 7.209 8.401 1.00 84.50 188 TYR A N 1
ATOM 1541 C CA . TYR A 1 188 ? -29.592 8.478 8.591 1.00 84.50 188 TYR A CA 1
ATOM 1542 C C . TYR A 1 188 ? -29.462 9.396 7.367 1.00 84.50 188 TYR A C 1
ATOM 1544 O O . TYR A 1 188 ? -30.472 9.863 6.849 1.00 84.50 188 TYR A O 1
ATOM 1552 N N . CYS A 1 189 ? -28.246 9.602 6.844 1.00 86.19 189 CYS A N 1
ATOM 1553 C CA . CYS A 1 189 ? -28.030 10.404 5.633 1.00 86.19 189 CYS A CA 1
ATOM 1554 C C . CYS A 1 189 ? -28.780 9.863 4.405 1.00 86.19 189 CYS A C 1
ATOM 1556 O O . CYS A 1 189 ? -29.182 10.650 3.556 1.00 86.19 189 CYS A O 1
ATOM 1558 N N . PHE A 1 190 ? -28.976 8.545 4.312 1.00 85.19 190 PHE A N 1
ATOM 1559 C CA . PHE A 1 190 ? -29.705 7.903 3.212 1.00 85.19 190 PHE A CA 1
ATOM 1560 C C . PHE A 1 190 ? -31.205 7.693 3.498 1.00 85.19 190 PHE A C 1
ATOM 1562 O O . PHE A 1 190 ? -31.883 7.037 2.716 1.00 85.19 190 PHE A O 1
ATOM 1569 N N . GLY A 1 191 ? -31.739 8.239 4.600 1.00 77.62 191 GLY A N 1
ATOM 1570 C CA . GLY A 1 191 ? -33.171 8.187 4.927 1.00 77.62 191 GLY A CA 1
ATOM 1571 C C . GLY A 1 191 ? -33.705 6.800 5.308 1.00 77.62 191 GLY A C 1
ATOM 1572 O O . GLY A 1 191 ? -34.911 6.620 5.450 1.00 77.62 191 GLY A O 1
ATOM 1573 N N . CYS A 1 192 ? -32.825 5.814 5.500 1.00 73.62 192 CYS A N 1
ATOM 1574 C CA . CYS A 1 192 ? -33.190 4.425 5.796 1.00 73.62 192 CYS A CA 1
ATOM 1575 C C . CYS A 1 192 ? -33.361 4.138 7.300 1.00 73.62 192 CYS A C 1
ATOM 1577 O O . CYS A 1 192 ? -33.716 3.017 7.665 1.00 73.62 192 CYS A O 1
ATOM 1579 N N . ALA A 1 193 ? -33.088 5.105 8.182 1.00 66.44 193 ALA A N 1
ATOM 1580 C CA . ALA A 1 193 ? -33.229 4.959 9.632 1.00 66.44 193 ALA A CA 1
ATOM 1581 C C . ALA A 1 193 ? -34.248 5.957 10.202 1.00 66.44 193 ALA A C 1
ATOM 1583 O O . ALA A 1 193 ? -34.182 7.153 9.922 1.00 66.44 193 ALA A O 1
ATOM 1584 N N . LYS A 1 194 ? -35.164 5.465 11.050 1.00 61.88 194 LYS A N 1
ATOM 1585 C CA . LYS A 1 194 ? -35.997 6.315 11.910 1.00 61.88 194 LYS A CA 1
ATOM 1586 C C . LYS A 1 194 ? -35.108 6.872 13.023 1.00 61.88 194 LYS A C 1
ATOM 1588 O O . LYS A 1 194 ? -34.509 6.078 13.734 1.00 61.88 194 LYS A O 1
ATOM 1593 N N . THR A 1 195 ? -35.022 8.201 13.077 1.00 57.88 195 THR A N 1
ATOM 1594 C CA . THR A 1 195 ? -34.516 9.092 14.142 1.00 57.88 195 THR A CA 1
ATOM 1595 C C . THR A 1 195 ? -33.349 8.563 15.001 1.00 57.88 195 THR A C 1
ATOM 1597 O O . THR A 1 195 ? -33.537 7.609 15.751 1.00 57.88 195 THR A O 1
ATOM 1600 N N . PRO A 1 196 ? -32.159 9.196 14.981 1.00 55.44 196 PRO A N 1
ATOM 1601 C CA . PRO A 1 196 ? -31.052 8.777 15.837 1.00 55.44 196 PRO A CA 1
ATOM 1602 C C . PRO A 1 196 ? -31.463 8.886 17.310 1.00 55.44 196 PRO A C 1
ATOM 1604 O O . PRO A 1 196 ? -31.852 9.959 17.776 1.00 55.44 196 PRO A O 1
ATOM 1607 N N . LEU A 1 197 ? -31.369 7.772 18.038 1.00 58.84 197 LEU A N 1
ATOM 1608 C CA . LEU A 1 197 ? -31.352 7.784 19.496 1.00 58.84 197 LEU A CA 1
ATOM 1609 C C . LEU A 1 197 ? -30.059 8.499 19.891 1.00 58.84 197 LEU A C 1
ATOM 1611 O O . LEU A 1 197 ? -28.977 7.923 19.785 1.00 58.84 197 LEU A O 1
ATOM 1615 N N . LEU A 1 198 ? -30.171 9.773 20.277 1.00 54.75 198 LEU A N 1
ATOM 1616 C CA . LEU A 1 198 ? -29.114 10.491 20.984 1.00 54.75 198 LEU A CA 1
ATOM 1617 C C . LEU A 1 198 ? -28.570 9.582 22.100 1.00 54.75 198 LEU A C 1
ATOM 1619 O O . LEU A 1 198 ? -29.351 9.166 22.955 1.00 54.75 198 LEU A O 1
ATOM 1623 N N . PRO A 1 199 ? -27.266 9.274 22.135 1.00 59.75 199 PRO A N 1
ATOM 1624 C CA . PRO A 1 199 ? -26.616 8.955 23.387 1.00 59.75 199 PRO A CA 1
ATOM 1625 C C . PRO A 1 199 ? -26.126 10.266 24.012 1.00 59.75 199 PRO A C 1
ATOM 1627 O O . PRO A 1 199 ? -25.374 11.001 23.360 1.00 59.75 199 PRO A O 1
ATOM 1630 N N . ASP A 1 200 ? -26.585 10.523 25.237 1.00 43.84 200 ASP A N 1
ATOM 1631 C CA . ASP A 1 200 ? -26.043 11.523 26.169 1.00 43.84 200 ASP A CA 1
ATOM 1632 C C . ASP A 1 200 ? -24.502 11.472 26.268 1.00 43.84 200 ASP A C 1
ATOM 1634 O O . ASP A 1 200 ? -23.912 10.365 26.139 1.00 43.84 200 ASP A O 1
#

Sequence (200 aa):
MAVYQLVATVPGIMARRLGRFNYKDFRERFQSLIFANDNTNSNTTERHVYFFYTANMEMNMISSFLTYSLPSSLNFLIVVVGTSVLIVKFRKRNRLRVQMTSSTPDKDTNIVITVLVVCITYVVSSLPTYVLYVLAIAYPPFKYDNAYLQNVIVILFLIGLFAQIVSYSVNFFVYYKRNSKYREKFLYCFGCAKTPLLPD

pLDDT: mean 72.53, std 16.3, range [31.91, 91.56]

Secondary structure (DSSP, 8-state):
-HHHHHHHHHHHHHTTSSTT--HHHHHHHHHHHHHHTTSS-TTTHHHHHHHHHHHTHHHHHHHHHHHHHHHHHHHHHHHHHHHHHHHHHHHHHHHHHHHH--S---HHHHHHHHHHHHHHHHHHHHHHHHHHHHHHHH-TT--TT-TTTHHHHHHHHHHHHHHHHHHHHHHHHHHHHH-HHHHHHHHHHTT-SS------

Foldseek 3Di:
DVVVVVVVCVVVVVVVPDPDDPVVVVVVVVVCVVVVVPPDDDPPVVVVVVVVCVVVVVVVVVVVCCVPVVVLVVVLVVLVVVLVVLVVVLVVVVVVDVVPDPDDDDLVNLVSVLVNVLSVLVNVLQVLVVVLVCCVVVPVVCDCPDPVCVVVSVVSVVSSVVSVVVSVVVNVVSCCVRPPVSVVVVCVVVVNDDDDPDDD